Protein AF-A0AAU6E0T7-F1 (afdb_monomer)

Sequence (200 aa):
MTALVAVAIAGPLGYLVALPDSSQVAIADMREAEVKRDVQQIGELTSTARVTAGELNGVLSGLVEVLPQGGTPGARSAEPAEIEGWQRVLRQAVDRHAETPSGTTATNVARAGFRSAVDTMAIAVDAYAAGRKLPEDLRKAFLDLAVRQRSAAVTAWSVAATQLDQINVDAGKGHQHVYLTGAPGEGGMSADTIPEGSHG

Secondary structure (DSSP, 8-state):
-----------TTGGGGSSPPHHHHHHHHHHHHHHHHHHHHHHHHHHHHHHHHHHHHHHHHHHHHHS-TT--TTPPPPPHHHHHHHHHHHHHHHHHHH------HHHHHHHHHHHHHHHHHHHHHHHHHHHTTS-HHHHHHHHHHHHHHHHHHHHHHHHHHHHHHHHHHHTTS--------PPTTSSPPPP-SSPTTTT-

Structure (mmCIF, N/CA/C/O backbone):
data_AF-A0AAU6E0T7-F1
#
_entry.id   AF-A0AAU6E0T7-F1
#
loop_
_atom_site.group_PDB
_atom_site.id
_atom_site.type_symbol
_atom_site.label_atom_id
_atom_site.label_alt_id
_atom_site.label_comp_id
_atom_site.label_asym_id
_atom_site.label_entity_id
_atom_site.l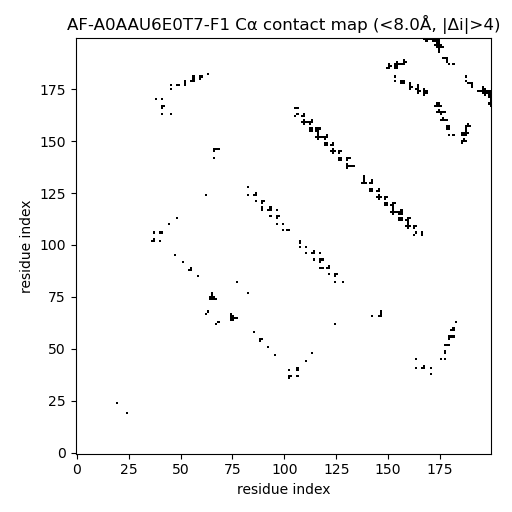abel_seq_id
_atom_site.pdbx_PDB_ins_code
_atom_site.Cartn_x
_atom_site.Cartn_y
_atom_site.Cartn_z
_atom_site.occupancy
_atom_site.B_iso_or_equiv
_atom_site.auth_seq_id
_atom_site.auth_comp_id
_atom_site.auth_asym_id
_atom_site.auth_atom_id
_atom_site.pdbx_PDB_model_num
ATOM 1 N N . MET A 1 1 ? 71.460 -6.066 -45.429 1.00 35.91 1 MET A N 1
ATOM 2 C CA . MET A 1 1 ? 70.889 -7.248 -44.749 1.00 35.91 1 MET A CA 1
ATOM 3 C C . MET A 1 1 ? 69.572 -6.824 -44.113 1.00 35.91 1 MET A C 1
ATOM 5 O O . MET A 1 1 ? 69.607 -6.029 -43.188 1.00 35.91 1 MET A O 1
ATOM 9 N N . THR A 1 2 ? 68.463 -6.974 -44.852 1.00 34.06 2 THR A N 1
ATOM 10 C CA . THR A 1 2 ? 67.389 -7.982 -44.617 1.00 34.06 2 THR A CA 1
ATOM 11 C C . THR A 1 2 ? 66.633 -7.715 -43.305 1.00 34.06 2 THR A C 1
ATOM 13 O O . THR A 1 2 ? 67.153 -8.003 -42.239 1.00 34.06 2 THR A O 1
ATOM 16 N N . ALA A 1 3 ? 65.551 -6.926 -43.314 1.00 40.34 3 ALA A N 1
ATOM 17 C CA . ALA A 1 3 ? 64.166 -7.245 -43.712 1.00 40.34 3 ALA A CA 1
ATOM 18 C C . ALA A 1 3 ? 63.439 -8.171 -42.722 1.00 40.34 3 ALA A C 1
ATOM 20 O O . ALA A 1 3 ? 63.876 -9.297 -42.528 1.00 40.34 3 ALA A O 1
ATOM 21 N N . LEU A 1 4 ? 62.297 -7.709 -42.193 1.00 36.25 4 LEU A N 1
ATOM 22 C CA . LEU A 1 4 ? 61.082 -8.513 -41.999 1.00 36.25 4 LEU A CA 1
ATOM 23 C C . LEU A 1 4 ? 59.888 -7.587 -41.717 1.00 36.25 4 LEU A C 1
ATOM 25 O O . LEU A 1 4 ? 59.634 -7.159 -40.596 1.00 36.25 4 LEU A O 1
ATOM 29 N N . VAL A 1 5 ? 59.171 -7.266 -42.793 1.00 43.56 5 VAL A N 1
ATOM 30 C CA . VAL A 1 5 ? 57.783 -6.802 -42.761 1.00 43.56 5 VAL A CA 1
ATOM 31 C C . VAL A 1 5 ? 56.926 -8.057 -42.616 1.00 43.56 5 VAL A C 1
ATOM 33 O O . VAL A 1 5 ? 56.933 -8.904 -43.506 1.00 43.56 5 VAL A O 1
ATOM 36 N N . ALA A 1 6 ? 56.198 -8.193 -41.509 1.00 41.66 6 ALA A N 1
ATOM 37 C CA . ALA A 1 6 ? 55.178 -9.225 -41.361 1.00 41.66 6 ALA A CA 1
ATOM 38 C C . ALA A 1 6 ? 53.828 -8.651 -41.816 1.00 41.66 6 ALA A C 1
ATOM 40 O O . ALA A 1 6 ? 53.085 -8.067 -41.031 1.00 41.66 6 ALA A O 1
ATOM 41 N N . VAL A 1 7 ? 53.525 -8.792 -43.109 1.00 46.53 7 VAL A N 1
ATOM 42 C CA . VAL A 1 7 ? 52.156 -8.646 -43.619 1.00 46.53 7 VAL A CA 1
ATOM 43 C C . VAL A 1 7 ? 51.390 -9.896 -43.196 1.00 46.53 7 VAL A C 1
ATOM 45 O O . VAL A 1 7 ? 51.628 -10.983 -43.720 1.00 46.53 7 VAL A O 1
ATOM 48 N N . ALA A 1 8 ? 50.480 -9.751 -42.233 1.00 49.81 8 ALA A N 1
ATOM 49 C CA . ALA A 1 8 ? 49.504 -10.785 -41.924 1.00 49.81 8 ALA A CA 1
ATOM 50 C C . ALA A 1 8 ? 48.487 -10.853 -43.073 1.00 49.81 8 ALA A C 1
ATOM 52 O O . ALA A 1 8 ? 47.624 -9.989 -43.222 1.00 49.81 8 ALA A O 1
ATOM 53 N N . ILE A 1 9 ? 48.623 -11.878 -43.914 1.00 48.31 9 ILE A N 1
ATOM 54 C CA . ILE A 1 9 ? 47.669 -12.218 -44.969 1.00 48.31 9 ILE A CA 1
ATOM 55 C C . ILE A 1 9 ? 46.439 -12.834 -44.289 1.00 48.31 9 ILE A C 1
ATOM 57 O O . ILE A 1 9 ? 46.369 -14.043 -44.078 1.00 48.31 9 ILE A O 1
ATOM 61 N N . ALA A 1 10 ? 45.470 -12.001 -43.914 1.00 46.75 10 ALA A N 1
ATOM 62 C CA . ALA A 1 10 ? 44.131 -12.461 -43.568 1.00 46.75 10 ALA A CA 1
ATOM 63 C C . ALA A 1 10 ? 43.324 -12.593 -44.867 1.00 46.75 10 ALA A C 1
ATOM 65 O O . ALA A 1 10 ? 42.839 -11.611 -45.425 1.00 46.75 10 ALA A O 1
ATOM 66 N N . GLY A 1 11 ? 43.242 -13.818 -45.387 1.00 44.03 11 GLY A N 1
ATOM 67 C CA . GLY A 1 11 ? 42.358 -14.145 -46.503 1.00 44.03 11 GLY A CA 1
ATOM 68 C C . GLY A 1 11 ? 40.870 -14.018 -46.127 1.00 44.03 11 GLY A C 1
ATOM 69 O O . GLY A 1 11 ? 40.530 -13.954 -44.942 1.00 44.03 11 GLY A O 1
ATOM 70 N N . PRO A 1 12 ? 39.958 -14.057 -47.117 1.00 48.59 12 PRO A N 1
ATOM 71 C CA . PRO A 1 12 ? 38.517 -13.804 -46.957 1.00 48.59 12 PRO A CA 1
ATOM 72 C C . PRO A 1 12 ? 37.758 -14.796 -46.047 1.00 48.59 12 PRO A C 1
ATOM 74 O O . PRO A 1 12 ? 36.557 -14.654 -45.847 1.00 48.59 12 PRO A O 1
ATOM 77 N N . LEU A 1 13 ? 38.442 -15.776 -45.450 1.00 46.38 13 LEU A N 1
ATOM 78 C CA . LEU A 1 13 ? 37.878 -16.746 -44.505 1.00 46.38 13 LEU A CA 1
ATOM 79 C C . LEU A 1 13 ? 37.772 -16.218 -43.064 1.00 46.38 13 LEU A C 1
ATOM 81 O O . LEU A 1 13 ? 36.970 -16.736 -42.294 1.00 46.38 13 LEU A O 1
ATOM 85 N N . GLY A 1 14 ? 38.521 -15.172 -42.695 1.00 41.12 14 GLY A N 1
ATOM 86 C CA . GLY A 1 14 ? 38.418 -14.560 -41.361 1.00 41.12 14 GLY A CA 1
ATOM 87 C C . GLY A 1 14 ? 37.104 -13.802 -41.126 1.00 41.12 14 GLY A C 1
ATOM 88 O O . GLY A 1 14 ? 36.688 -13.628 -39.986 1.00 41.12 14 GLY A O 1
ATOM 89 N N . TYR A 1 15 ? 36.419 -13.397 -42.201 1.00 44.31 15 TYR A N 1
ATOM 90 C CA . TYR A 1 15 ? 35.158 -12.652 -42.129 1.00 44.31 15 TYR A CA 1
ATOM 91 C C . TYR A 1 15 ? 33.951 -13.548 -41.791 1.00 44.31 15 TYR A C 1
ATOM 93 O O . TYR A 1 15 ? 32.959 -13.074 -41.248 1.00 44.31 15 TYR A O 1
ATOM 101 N N . LEU A 1 16 ? 34.043 -14.859 -42.046 1.00 47.50 16 LEU A N 1
ATOM 102 C CA . LEU A 1 16 ? 32.955 -15.814 -41.790 1.00 47.50 16 LEU A CA 1
ATOM 103 C C . LEU A 1 16 ? 32.853 -16.263 -40.324 1.00 47.50 16 LEU A C 1
ATOM 105 O O . LEU A 1 16 ? 31.854 -16.863 -39.946 1.00 47.50 16 LEU A O 1
ATOM 109 N N . VAL A 1 17 ? 33.850 -15.955 -39.490 1.00 52.50 17 VAL A N 1
ATOM 110 C CA . VAL A 1 17 ? 33.860 -16.293 -38.051 1.00 52.50 17 VAL A CA 1
ATOM 111 C C . VAL A 1 17 ? 33.379 -15.114 -37.186 1.00 52.50 17 VAL A C 1
ATOM 113 O O . VAL A 1 17 ? 33.216 -15.251 -35.979 1.00 52.50 17 VAL A O 1
ATOM 116 N N . ALA A 1 18 ? 33.122 -13.950 -37.794 1.00 56.28 18 ALA A N 1
ATOM 117 C CA . ALA A 1 18 ? 32.775 -12.711 -37.093 1.00 56.28 18 ALA A CA 1
ATOM 118 C C . ALA A 1 18 ? 31.287 -12.316 -37.187 1.00 56.28 18 ALA A C 1
ATOM 120 O O . ALA A 1 18 ? 30.898 -11.299 -36.616 1.00 56.28 18 ALA A O 1
ATOM 121 N N . LEU A 1 19 ? 30.454 -13.081 -37.902 1.00 60.69 19 LEU A N 1
ATOM 122 C CA . LEU A 1 19 ? 29.015 -12.818 -37.974 1.00 60.69 19 LEU A CA 1
ATOM 123 C C . LEU A 1 19 ? 28.312 -13.503 -36.791 1.00 60.69 19 LEU A C 1
ATOM 125 O O . LEU A 1 19 ? 28.539 -14.697 -36.581 1.00 60.69 19 LEU A O 1
ATOM 129 N N . PRO A 1 20 ? 27.479 -12.786 -36.010 1.00 63.97 20 PRO A N 1
ATOM 130 C CA . PRO A 1 20 ? 26.700 -13.412 -34.951 1.00 63.97 20 PRO A CA 1
ATOM 131 C C . PRO A 1 20 ? 25.826 -14.515 -35.555 1.00 63.97 20 PRO A C 1
ATOM 133 O O . PRO A 1 20 ? 25.109 -14.285 -36.530 1.00 63.97 20 PRO A O 1
ATOM 136 N N . ASP A 1 21 ? 25.909 -15.722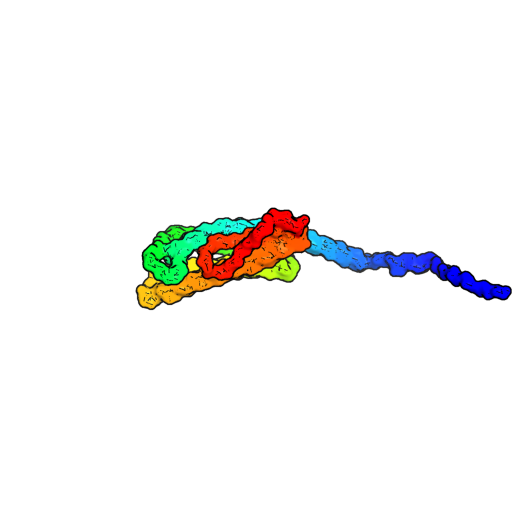 -34.992 1.00 78.38 21 ASP A N 1
ATOM 137 C CA . ASP A 1 21 ? 25.026 -16.821 -35.383 1.00 78.38 21 ASP A CA 1
ATOM 138 C C . ASP A 1 21 ? 23.563 -16.423 -35.112 1.00 78.38 21 ASP A C 1
ATOM 140 O O . ASP A 1 21 ? 23.266 -15.657 -34.194 1.00 78.38 21 ASP A O 1
ATOM 144 N N . SER A 1 22 ? 22.642 -16.958 -35.909 1.00 79.25 22 SER A N 1
ATOM 145 C CA . SER A 1 22 ? 21.186 -16.808 -35.789 1.00 79.25 22 SER A CA 1
ATOM 146 C C . SER A 1 22 ? 20.665 -16.951 -34.350 1.00 79.25 22 SER A C 1
ATOM 148 O O . SER A 1 22 ? 19.746 -16.240 -33.945 1.00 79.25 22 SER A O 1
ATOM 150 N N . SER A 1 23 ? 21.303 -17.813 -33.553 1.00 80.81 23 SER A N 1
ATOM 151 C CA . SER A 1 23 ? 21.040 -17.991 -32.124 1.00 80.81 23 SER A CA 1
ATOM 152 C C . SER A 1 23 ? 21.374 -16.753 -31.278 1.00 80.81 23 SER A C 1
ATOM 154 O O . SER A 1 23 ? 20.607 -16.390 -30.390 1.00 80.81 23 SER A O 1
ATOM 156 N N . GLN A 1 24 ? 22.480 -16.064 -31.563 1.00 83.06 24 GLN A N 1
ATOM 157 C CA . GLN A 1 24 ? 22.901 -14.850 -30.857 1.00 83.06 24 GLN A CA 1
ATOM 158 C C . GLN A 1 24 ? 21.989 -13.667 -31.182 1.00 83.06 24 GLN A C 1
ATOM 160 O O . GLN A 1 24 ? 21.659 -12.896 -30.282 1.00 83.06 24 GLN A O 1
ATOM 165 N N . VAL A 1 25 ? 21.543 -13.558 -32.438 1.00 83.69 25 VAL A N 1
ATOM 166 C CA . VAL A 1 25 ? 20.555 -12.551 -32.858 1.00 83.69 25 VAL A CA 1
ATOM 167 C C . VAL A 1 25 ? 19.225 -12.791 -32.145 1.00 83.69 25 VAL A C 1
ATOM 169 O O . VAL A 1 25 ? 18.711 -11.884 -31.502 1.00 83.69 25 VAL A O 1
ATOM 172 N N . ALA A 1 26 ? 18.730 -14.033 -32.131 1.00 85.19 26 ALA A N 1
ATOM 173 C CA . ALA A 1 26 ? 17.501 -14.373 -31.415 1.00 85.19 26 ALA A CA 1
ATOM 174 C C . ALA A 1 26 ? 17.593 -14.083 -29.904 1.00 85.19 26 ALA A C 1
ATOM 176 O O . ALA A 1 26 ? 16.635 -13.597 -29.307 1.00 85.19 26 ALA A O 1
ATOM 177 N N . ILE A 1 27 ? 18.742 -14.349 -29.268 1.00 88.94 27 ILE A N 1
ATOM 178 C CA . ILE A 1 27 ? 18.969 -14.009 -27.853 1.00 88.94 27 ILE A CA 1
ATOM 179 C C . ILE A 1 27 ? 18.958 -12.493 -27.635 1.00 88.94 27 ILE A C 1
ATOM 181 O O . ILE A 1 27 ? 18.389 -12.031 -26.645 1.00 88.94 27 ILE A O 1
ATOM 185 N N . ALA A 1 28 ? 19.584 -11.723 -28.525 1.00 87.19 28 ALA A N 1
ATOM 186 C CA . ALA A 1 28 ? 19.581 -10.267 -28.443 1.00 87.19 28 ALA A CA 1
ATOM 187 C C . ALA A 1 28 ? 18.155 -9.705 -28.577 1.00 87.19 28 ALA A C 1
ATOM 189 O O . ALA A 1 28 ? 17.740 -8.917 -27.728 1.00 87.19 28 ALA A O 1
ATOM 190 N N . ASP A 1 29 ? 17.386 -10.195 -29.551 1.00 87.69 29 ASP A N 1
ATOM 191 C CA . ASP A 1 29 ? 15.995 -9.789 -29.779 1.00 87.69 29 ASP A CA 1
ATOM 192 C C . ASP A 1 29 ? 15.099 -10.122 -28.575 1.00 87.69 29 ASP A C 1
ATOM 194 O O . ASP A 1 29 ? 14.286 -9.299 -28.146 1.00 87.69 29 ASP A O 1
ATOM 198 N N . MET A 1 30 ? 15.267 -11.312 -27.981 1.00 88.38 30 MET A N 1
ATOM 199 C CA . MET A 1 30 ? 14.535 -11.703 -26.769 1.00 88.38 30 MET A CA 1
ATOM 200 C C . MET A 1 30 ? 14.857 -10.779 -25.594 1.00 88.38 30 MET A C 1
ATOM 202 O O . MET A 1 30 ? 13.939 -10.305 -24.927 1.00 88.38 30 MET A O 1
ATOM 206 N N . ARG A 1 31 ? 16.138 -10.466 -25.368 1.00 87.62 31 ARG A N 1
ATOM 207 C CA . ARG A 1 31 ? 16.554 -9.550 -24.294 1.00 87.62 31 ARG A CA 1
ATOM 208 C C . ARG A 1 31 ? 16.005 -8.145 -24.500 1.00 87.62 31 ARG A C 1
ATOM 210 O O . ARG A 1 31 ? 15.550 -7.521 -23.546 1.00 87.62 31 ARG A O 1
ATOM 217 N N . GLU A 1 32 ? 16.012 -7.646 -25.732 1.00 88.19 32 GLU A N 1
ATOM 218 C CA . GLU A 1 32 ? 15.434 -6.338 -26.040 1.00 88.19 32 GLU A CA 1
ATOM 219 C C . GLU A 1 32 ? 13.920 -6.318 -25.766 1.00 88.19 32 GLU A C 1
ATOM 221 O O . GLU A 1 32 ? 13.400 -5.366 -25.176 1.00 88.19 32 GLU A O 1
ATOM 226 N N . ALA A 1 33 ? 13.207 -7.383 -26.143 1.00 88.12 33 ALA A N 1
ATOM 227 C CA . ALA A 1 33 ? 11.782 -7.523 -25.862 1.00 88.12 33 ALA A CA 1
ATOM 228 C C . ALA A 1 33 ? 11.482 -7.625 -24.354 1.00 88.12 33 ALA A C 1
ATOM 230 O O . ALA A 1 33 ? 10.491 -7.055 -23.889 1.00 88.12 33 ALA A O 1
ATOM 231 N N . GLU A 1 34 ? 12.332 -8.309 -23.584 1.00 87.56 34 GLU A N 1
ATOM 232 C CA . GLU A 1 34 ? 12.235 -8.398 -22.122 1.00 87.56 34 GLU A CA 1
ATOM 233 C C . GLU A 1 34 ? 12.425 -7.033 -21.455 1.00 87.56 34 GLU A C 1
ATOM 235 O O . GLU A 1 34 ? 11.603 -6.649 -20.624 1.00 87.56 34 GLU A O 1
ATOM 240 N N . VAL A 1 35 ? 13.435 -6.260 -21.870 1.00 87.94 35 VAL A N 1
ATOM 241 C CA . VAL A 1 35 ? 13.676 -4.902 -21.350 1.00 87.94 35 VAL A CA 1
ATOM 242 C C . VAL A 1 35 ? 12.481 -3.991 -21.632 1.00 87.94 35 VAL A C 1
ATOM 244 O O . VAL A 1 35 ? 11.991 -3.314 -20.728 1.00 87.94 35 VAL A O 1
ATOM 247 N N . LYS A 1 36 ? 11.951 -4.003 -22.863 1.00 89.94 36 LYS A N 1
ATOM 248 C CA . LYS A 1 36 ? 10.764 -3.203 -23.216 1.00 89.94 36 LYS A CA 1
ATOM 249 C C . LYS A 1 36 ? 9.551 -3.579 -22.366 1.00 89.94 36 LYS A C 1
ATOM 251 O O . LYS A 1 36 ? 8.820 -2.696 -21.917 1.00 89.94 36 LYS A O 1
ATOM 256 N N . ARG A 1 37 ? 9.345 -4.878 -22.129 1.00 91.12 37 ARG A N 1
ATOM 257 C CA . ARG A 1 37 ? 8.256 -5.375 -21.282 1.00 91.12 37 ARG A CA 1
ATOM 258 C C . ARG A 1 37 ? 8.425 -4.938 -19.829 1.00 91.12 37 ARG A C 1
ATOM 260 O O . ARG A 1 37 ? 7.440 -4.527 -19.228 1.00 91.12 37 ARG A O 1
ATOM 267 N N . ASP A 1 38 ? 9.631 -5.002 -19.275 1.00 91.44 38 ASP A N 1
ATOM 268 C CA . ASP A 1 38 ? 9.876 -4.599 -17.885 1.00 91.44 38 ASP A CA 1
ATOM 269 C C . ASP A 1 38 ? 9.612 -3.098 -17.690 1.00 91.44 38 ASP A C 1
ATOM 271 O O . ASP A 1 38 ? 8.869 -2.719 -16.788 1.00 91.44 38 ASP A O 1
ATOM 275 N N . VAL A 1 39 ? 10.070 -2.241 -18.612 1.00 94.38 39 VAL A N 1
ATOM 276 C CA . VAL A 1 39 ? 9.776 -0.792 -18.589 1.00 94.38 39 VAL A CA 1
ATOM 277 C C . VAL A 1 39 ? 8.268 -0.513 -18.626 1.00 94.38 39 VAL A C 1
ATOM 279 O O . VAL A 1 39 ? 7.783 0.399 -17.944 1.00 94.38 39 VAL A O 1
ATOM 282 N N . GLN A 1 40 ? 7.509 -1.282 -19.414 1.00 94.50 40 GLN A N 1
ATOM 283 C CA . GLN A 1 40 ? 6.049 -1.189 -19.435 1.00 94.50 40 GLN A CA 1
ATOM 284 C C . GLN A 1 40 ? 5.448 -1.611 -18.087 1.00 94.50 40 GLN A C 1
ATOM 286 O O . GLN A 1 40 ? 4.659 -0.861 -17.511 1.00 94.50 40 GLN A O 1
ATOM 291 N N . GLN A 1 41 ? 5.854 -2.768 -17.561 1.00 94.88 41 GLN A N 1
ATOM 292 C CA . GLN A 1 41 ? 5.356 -3.300 -16.291 1.00 94.88 41 GLN A CA 1
ATOM 293 C C . GLN A 1 41 ? 5.663 -2.380 -15.106 1.00 94.88 41 GLN A C 1
ATOM 295 O O . GLN A 1 41 ? 4.818 -2.223 -14.228 1.00 94.88 41 GLN A O 1
ATOM 300 N N . ILE A 1 42 ? 6.831 -1.733 -15.092 1.00 96.38 42 ILE A N 1
ATOM 301 C CA . ILE A 1 42 ? 7.186 -0.720 -14.092 1.00 96.38 42 ILE A CA 1
ATOM 302 C C . ILE A 1 42 ? 6.199 0.450 -14.161 1.00 96.38 42 ILE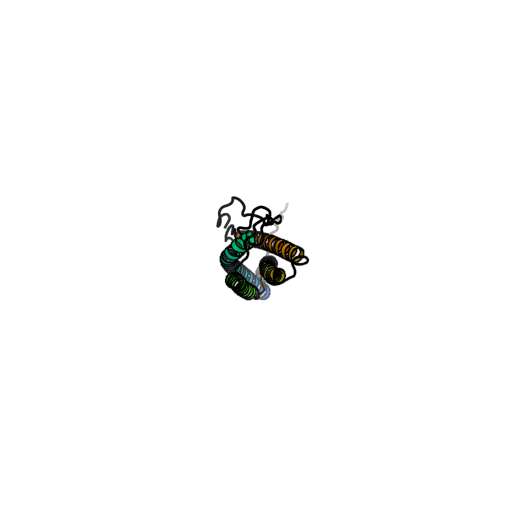 A C 1
ATOM 304 O O . ILE A 1 42 ? 5.677 0.872 -13.135 1.00 96.38 42 ILE A O 1
ATOM 308 N N . GLY A 1 43 ? 5.873 0.937 -15.364 1.00 96.38 43 GLY A N 1
ATOM 309 C CA . GLY A 1 43 ? 4.882 2.005 -15.540 1.00 96.38 43 GLY A CA 1
ATOM 310 C C . GLY A 1 43 ? 3.479 1.619 -15.053 1.00 96.38 43 GLY A C 1
ATOM 311 O O . GLY A 1 43 ? 2.823 2.405 -14.365 1.00 96.38 43 GLY A O 1
ATOM 312 N N . GLU A 1 44 ? 3.033 0.403 -15.368 1.00 95.69 44 GLU A N 1
ATOM 313 C CA . GLU A 1 44 ? 1.747 -0.141 -14.909 1.00 95.69 44 GLU A CA 1
ATOM 314 C C . GLU A 1 44 ? 1.707 -0.294 -13.382 1.00 95.69 44 GLU A C 1
ATOM 316 O O . GLU A 1 44 ? 0.717 0.083 -12.742 1.00 95.69 44 GLU A O 1
ATOM 321 N N . LEU A 1 45 ? 2.800 -0.781 -12.783 1.00 96.62 45 LEU A N 1
ATOM 322 C CA . LEU A 1 45 ? 2.939 -0.903 -11.335 1.00 96.62 45 LEU A CA 1
ATOM 323 C C . LEU A 1 45 ? 2.920 0.471 -10.657 1.00 96.62 45 LEU A C 1
ATOM 325 O O . LEU A 1 45 ? 2.202 0.643 -9.674 1.00 96.62 45 LEU A O 1
ATOM 329 N N . THR A 1 46 ? 3.627 1.465 -11.205 1.00 97.50 46 THR A N 1
ATOM 330 C CA . THR A 1 46 ? 3.617 2.847 -10.700 1.00 97.50 46 THR A CA 1
ATOM 331 C C . THR A 1 46 ? 2.215 3.445 -10.714 1.00 97.50 46 THR A C 1
ATOM 333 O O . THR A 1 46 ? 1.771 4.016 -9.715 1.00 97.50 46 THR A O 1
ATOM 336 N N . SER A 1 47 ? 1.488 3.293 -11.823 1.00 97.19 47 SER A N 1
ATOM 337 C CA . SER A 1 47 ? 0.111 3.784 -11.936 1.00 97.19 47 SER A CA 1
ATOM 338 C C . SER A 1 47 ? -0.811 3.110 -10.916 1.00 97.19 47 SER A C 1
ATOM 340 O O . SER A 1 47 ? -1.527 3.790 -10.175 1.00 97.19 47 SER A O 1
ATOM 342 N N . THR A 1 48 ? -0.724 1.783 -10.812 1.00 97.19 48 THR A N 1
ATOM 343 C CA . THR A 1 48 ? -1.502 0.977 -9.863 1.00 97.19 48 THR A CA 1
ATOM 344 C C . THR A 1 48 ? -1.223 1.385 -8.418 1.00 97.19 48 THR A C 1
ATOM 346 O O . THR A 1 48 ? -2.156 1.623 -7.648 1.00 97.19 48 THR A O 1
ATOM 349 N N . ALA A 1 49 ? 0.053 1.522 -8.053 1.00 97.50 49 ALA A N 1
ATOM 350 C CA . ALA A 1 49 ? 0.464 1.928 -6.718 1.00 97.50 49 ALA A CA 1
ATOM 351 C C . ALA A 1 49 ? -0.055 3.332 -6.375 1.00 97.5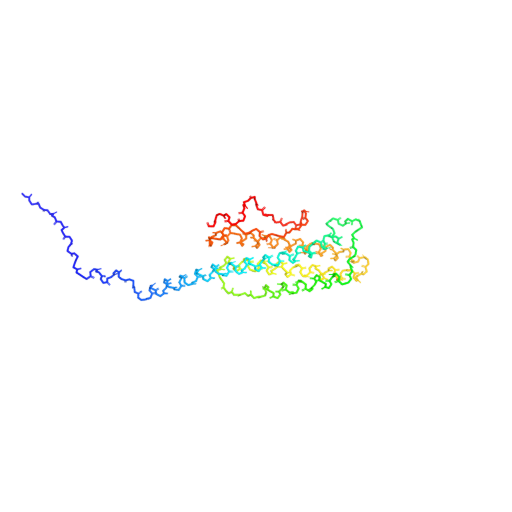0 49 ALA A C 1
ATOM 353 O O . ALA A 1 49 ? -0.534 3.539 -5.263 1.00 97.50 49 ALA A O 1
ATOM 354 N N . ARG A 1 50 ? -0.034 4.282 -7.321 1.00 97.19 50 ARG A N 1
ATOM 355 C CA . ARG A 1 50 ? -0.514 5.657 -7.097 1.00 97.19 50 ARG A CA 1
ATOM 356 C C . ARG A 1 50 ? -2.018 5.716 -6.842 1.00 97.19 50 ARG A C 1
ATOM 358 O O . ARG A 1 50 ? -2.449 6.405 -5.918 1.00 97.19 50 ARG A O 1
ATOM 365 N N . VAL A 1 51 ? -2.805 4.971 -7.620 1.00 97.12 51 VAL A N 1
ATOM 366 C CA . VAL A 1 51 ? -4.257 4.848 -7.400 1.00 97.12 51 VAL A CA 1
ATOM 367 C C . VAL A 1 51 ? -4.530 4.247 -6.024 1.00 97.12 51 VAL A C 1
ATOM 369 O O . VAL A 1 51 ? -5.267 4.835 -5.232 1.00 97.12 51 VAL A O 1
ATOM 372 N N . THR A 1 52 ? -3.881 3.126 -5.703 1.00 97.94 52 THR A N 1
ATOM 373 C CA . THR A 1 52 ? -4.055 2.472 -4.404 1.00 97.94 52 THR A CA 1
ATOM 374 C C . THR A 1 52 ? -3.606 3.373 -3.247 1.00 97.94 52 THR A C 1
ATOM 376 O O . THR A 1 52 ? -4.318 3.446 -2.253 1.00 97.94 52 THR A O 1
ATOM 379 N N . ALA A 1 53 ? -2.498 4.112 -3.356 1.00 96.81 53 ALA A N 1
ATOM 380 C CA . ALA A 1 53 ? -2.061 5.041 -2.310 1.00 96.81 53 ALA A CA 1
ATOM 381 C C . ALA A 1 53 ? -3.119 6.114 -2.011 1.00 96.81 53 ALA A C 1
ATOM 383 O O . ALA A 1 53 ? -3.411 6.384 -0.847 1.00 96.81 53 ALA A O 1
ATOM 384 N N . GLY A 1 54 ? -3.730 6.692 -3.052 1.00 95.19 54 GLY A N 1
ATOM 385 C CA . GLY A 1 54 ? -4.808 7.671 -2.894 1.00 95.19 54 GLY A CA 1
ATOM 386 C C . GLY A 1 54 ? -6.012 7.106 -2.135 1.00 95.19 54 GLY A C 1
ATOM 387 O O . GLY A 1 54 ? -6.521 7.746 -1.216 1.00 95.19 54 GLY A O 1
ATOM 388 N N . GLU A 1 55 ? -6.427 5.884 -2.471 1.00 96.75 55 GLU A N 1
ATOM 389 C CA . GLU A 1 55 ? -7.516 5.173 -1.789 1.00 96.75 55 GLU A CA 1
ATOM 390 C C . GLU A 1 55 ? -7.158 4.833 -0.328 1.00 96.75 55 GLU A C 1
ATOM 392 O O . GLU A 1 55 ? -7.945 5.083 0.592 1.00 96.75 55 GLU A O 1
ATOM 397 N N . LEU A 1 56 ? -5.954 4.299 -0.095 1.00 96.44 56 LEU A N 1
ATOM 398 C CA . LEU A 1 56 ? -5.490 3.882 1.229 1.00 96.44 56 LEU A CA 1
ATOM 399 C C . LEU A 1 56 ? -5.268 5.056 2.181 1.00 96.44 56 LEU A C 1
ATOM 401 O O . LEU A 1 56 ? -5.525 4.904 3.372 1.00 96.44 56 LEU A O 1
ATOM 405 N N . ASN A 1 57 ? -4.849 6.225 1.692 1.00 94.50 57 ASN A N 1
ATOM 406 C CA . ASN A 1 57 ? -4.706 7.417 2.531 1.00 94.50 57 ASN A CA 1
ATOM 407 C C . ASN A 1 57 ? -6.046 7.833 3.165 1.00 94.50 57 ASN A C 1
ATOM 409 O O . ASN A 1 57 ? -6.077 8.233 4.329 1.00 94.50 57 ASN A O 1
ATOM 413 N N . GLY A 1 58 ? -7.165 7.661 2.450 1.00 93.19 58 GLY A N 1
ATOM 414 C CA . GLY A 1 58 ? -8.500 7.891 3.009 1.00 93.19 58 GLY A CA 1
ATOM 415 C C . GLY A 1 58 ? -8.848 6.910 4.135 1.00 93.19 58 GLY A C 1
ATOM 416 O O . GLY A 1 58 ? -9.358 7.313 5.182 1.00 93.19 58 GLY A O 1
ATOM 417 N N . VAL A 1 59 ? -8.519 5.628 3.953 1.00 95.44 59 VAL A N 1
ATOM 418 C CA . VAL A 1 59 ? -8.701 4.595 4.988 1.00 95.44 59 VAL A CA 1
ATOM 419 C C . VAL A 1 59 ? -7.814 4.873 6.203 1.00 95.44 59 VAL A C 1
ATOM 421 O O . VAL A 1 59 ? -8.287 4.821 7.337 1.00 95.44 59 VAL A O 1
ATOM 424 N N . LEU A 1 60 ? -6.541 5.200 5.975 1.00 92.75 60 LEU A N 1
ATOM 425 C CA . LEU A 1 60 ? -5.571 5.513 7.021 1.00 92.75 60 LEU A CA 1
ATOM 426 C C . LEU A 1 60 ? -6.005 6.706 7.863 1.00 92.75 60 LEU A C 1
ATOM 428 O O . LEU A 1 60 ? -5.974 6.613 9.087 1.00 92.75 60 LEU A O 1
ATOM 432 N N . SER A 1 61 ? -6.465 7.786 7.225 1.00 90.31 61 SER A N 1
ATOM 433 C CA . SER A 1 61 ? -6.990 8.954 7.934 1.00 90.31 61 SER A CA 1
ATOM 434 C C . SER A 1 61 ? -8.114 8.557 8.894 1.00 90.31 61 SER A C 1
ATOM 436 O O . SER A 1 61 ? -8.076 8.915 10.069 1.00 90.31 61 SER A O 1
ATOM 438 N N . GLY A 1 62 ? -9.074 7.750 8.429 1.00 91.94 62 GLY A N 1
ATOM 439 C CA . GLY A 1 62 ? -10.157 7.245 9.274 1.00 91.94 62 GLY A CA 1
ATOM 440 C C . GLY A 1 62 ? -9.662 6.339 10.406 1.00 91.94 62 GLY A C 1
ATOM 441 O O . GLY A 1 62 ? -10.104 6.469 11.547 1.00 91.94 62 GLY A O 1
ATOM 442 N N . LEU A 1 63 ? -8.703 5.453 10.122 1.00 90.44 63 LEU A N 1
ATOM 443 C CA . LEU A 1 63 ? -8.116 4.565 11.126 1.00 90.44 63 LEU A CA 1
ATOM 444 C C . LEU A 1 63 ? -7.341 5.316 12.209 1.00 90.44 63 LEU A C 1
ATOM 446 O O . LEU A 1 63 ? -7.375 4.897 13.362 1.00 90.44 63 LEU A O 1
ATOM 450 N N . VAL A 1 64 ? -6.638 6.396 11.877 1.00 88.81 64 VAL A N 1
ATOM 451 C CA . VAL A 1 64 ? -5.887 7.194 12.858 1.00 88.81 64 VAL A CA 1
ATOM 452 C C . VAL A 1 64 ? -6.825 7.848 13.878 1.00 88.81 64 VAL A C 1
ATOM 454 O O . VAL A 1 64 ? -6.488 7.896 15.059 1.00 88.81 64 VAL A O 1
ATOM 457 N N . GLU A 1 65 ? -8.020 8.274 13.464 1.00 88.69 65 GLU A N 1
ATOM 458 C CA . GLU A 1 65 ? -9.023 8.864 14.365 1.00 88.69 65 GLU A CA 1
ATOM 459 C C . GLU A 1 65 ? -9.616 7.856 15.359 1.00 88.69 65 GLU A C 1
ATOM 461 O O . GLU A 1 65 ? -9.922 8.200 16.505 1.00 88.69 65 GLU A O 1
ATOM 466 N N . VAL A 1 66 ? -9.813 6.613 14.913 1.00 89.81 66 VAL A N 1
ATOM 467 C CA . VAL A 1 66 ? -10.497 5.575 15.704 1.00 89.81 66 VAL A CA 1
ATOM 468 C C . VAL A 1 66 ? -9.539 4.638 16.438 1.00 89.81 66 VAL A C 1
ATOM 470 O O . VAL A 1 66 ? -9.935 3.944 17.374 1.00 89.81 66 VAL A O 1
ATOM 473 N N . LEU A 1 67 ? -8.275 4.624 16.018 1.00 86.44 67 LEU A N 1
ATOM 474 C CA . LEU A 1 67 ? -7.165 3.879 16.605 1.00 86.44 67 LEU A CA 1
ATOM 475 C C . LEU A 1 67 ? -5.938 4.801 16.746 1.00 86.44 67 LEU A C 1
ATOM 477 O O . LEU A 1 67 ? -4.920 4.589 16.073 1.00 86.44 67 LEU A O 1
ATOM 481 N N . PRO A 1 68 ? -5.994 5.844 17.591 1.00 81.62 68 PRO A N 1
ATOM 482 C CA . PRO A 1 68 ? -4.844 6.708 17.796 1.00 81.62 68 PRO A CA 1
ATOM 483 C C . PRO A 1 68 ? -3.687 5.916 18.414 1.00 81.62 68 PRO A C 1
ATOM 485 O O . PRO A 1 68 ? -3.879 5.045 19.272 1.00 81.62 68 PRO A O 1
ATOM 488 N N . GLN A 1 69 ? -2.461 6.222 17.987 1.00 73.44 69 GLN A N 1
ATOM 489 C CA . GLN A 1 69 ? -1.281 5.629 18.609 1.00 73.44 69 GLN A CA 1
ATOM 490 C C . GLN A 1 69 ? -1.193 6.032 20.088 1.00 73.44 69 GLN A C 1
ATOM 492 O O . GLN A 1 69 ? -1.517 7.156 20.466 1.00 73.44 69 GLN A O 1
ATOM 497 N N . GLY A 1 70 ? -0.756 5.104 20.941 1.00 67.44 70 GLY A N 1
ATOM 498 C CA . GLY A 1 70 ? -0.613 5.356 22.379 1.00 67.44 70 GLY A CA 1
ATOM 499 C C . GLY A 1 70 ? -1.923 5.321 23.175 1.00 67.44 70 GLY A C 1
ATOM 500 O O . GLY A 1 70 ? -1.903 5.620 24.366 1.00 67.44 70 GLY A O 1
ATOM 501 N N . GLY A 1 71 ? -3.046 4.925 22.560 1.00 59.72 71 GLY A N 1
ATOM 502 C CA . GLY A 1 71 ? -4.306 4.690 23.271 1.00 59.72 71 GLY A CA 1
ATOM 503 C C . GLY A 1 71 ? -4.917 5.959 23.863 1.00 59.72 71 GLY A C 1
ATOM 504 O O . GLY A 1 71 ? -5.442 5.925 24.976 1.00 59.72 71 GLY A O 1
ATOM 505 N N . THR A 1 72 ? -4.811 7.077 23.142 1.00 58.69 72 THR A N 1
ATOM 506 C CA . THR A 1 72 ? -5.288 8.387 23.591 1.00 58.69 72 THR A CA 1
ATOM 507 C C . THR A 1 72 ? -6.761 8.312 24.026 1.00 58.69 72 THR A C 1
ATOM 509 O O . THR A 1 72 ? -7.594 7.805 23.266 1.00 58.69 72 THR A O 1
ATOM 512 N N . PRO A 1 73 ? -7.115 8.799 25.231 1.00 53.06 73 PRO A N 1
ATOM 513 C CA . PRO A 1 73 ? -8.506 8.864 25.666 1.00 53.06 73 PRO A CA 1
ATOM 514 C C . PRO A 1 73 ? -9.346 9.678 24.674 1.00 53.06 73 PRO A C 1
ATOM 516 O O . PRO A 1 73 ? -8.933 10.760 24.266 1.00 53.06 73 PRO A O 1
ATOM 519 N N . GLY A 1 74 ? -10.526 9.171 24.303 1.00 60.88 74 GLY A N 1
ATOM 520 C CA . GLY A 1 74 ? -11.443 9.865 23.389 1.00 60.88 74 GLY A CA 1
ATOM 521 C C . GLY A 1 74 ? -11.330 9.476 21.912 1.00 60.88 74 GLY A C 1
ATOM 522 O O . GLY A 1 74 ? -11.824 10.219 21.068 1.00 60.88 74 GLY A O 1
ATOM 523 N N . ALA A 1 75 ? -10.720 8.328 21.590 1.00 76.62 75 ALA A N 1
ATOM 524 C CA . ALA A 1 75 ? -10.770 7.764 20.240 1.00 76.62 75 ALA A CA 1
ATOM 525 C C . ALA A 1 75 ? -12.216 7.710 19.718 1.00 76.62 75 ALA A C 1
ATOM 527 O O . ALA A 1 75 ? -13.132 7.262 20.421 1.00 76.62 75 ALA A O 1
ATOM 528 N N . ARG A 1 76 ? -12.417 8.159 18.477 1.00 85.81 76 ARG A N 1
ATOM 529 C CA . ARG A 1 76 ? -13.730 8.118 17.834 1.00 85.81 76 ARG A CA 1
ATOM 530 C C . ARG A 1 76 ? -14.150 6.660 17.643 1.00 85.81 76 ARG A C 1
ATOM 532 O O . ARG A 1 76 ? -13.339 5.796 17.318 1.00 85.81 76 ARG A O 1
ATOM 539 N N . SER A 1 77 ? -15.437 6.370 17.795 1.00 85.62 77 SER A N 1
ATOM 540 C CA . SER A 1 77 ? -15.984 5.103 17.310 1.00 85.62 77 SER A CA 1
ATOM 541 C C . SER A 1 77 ? -16.394 5.273 15.850 1.00 85.62 77 SER A C 1
ATOM 543 O O . SER A 1 77 ? -17.172 6.174 15.551 1.00 85.62 77 SER A O 1
ATOM 545 N N . ALA A 1 78 ? -15.909 4.413 14.950 1.00 92.00 78 ALA A N 1
ATOM 546 C CA . ALA A 1 78 ? -16.413 4.393 13.579 1.00 92.00 78 ALA A CA 1
ATOM 547 C C . ALA A 1 78 ? -17.893 3.983 13.554 1.00 92.00 78 ALA A C 1
ATOM 549 O O . ALA A 1 78 ? -18.335 3.135 14.338 1.00 92.00 78 ALA A O 1
ATOM 550 N N . GLU A 1 79 ? -18.657 4.494 12.610 1.00 94.06 79 GLU A N 1
ATOM 551 C CA . GLU A 1 79 ? -19.965 3.947 12.279 1.00 94.06 79 GLU A CA 1
ATOM 552 C C . GLU A 1 79 ? -19.810 2.647 11.468 1.00 94.06 79 GLU A C 1
ATOM 554 O O . GLU A 1 79 ? -18.811 2.468 10.759 1.00 94.06 79 GLU A O 1
ATOM 559 N N . PRO A 1 80 ? -20.777 1.711 11.527 1.00 95.31 80 PRO A N 1
ATOM 560 C CA . PRO A 1 80 ? -20.721 0.479 10.736 1.00 95.31 80 PRO A CA 1
ATOM 561 C C . PRO A 1 80 ? -20.526 0.729 9.232 1.00 95.31 80 PRO A C 1
ATOM 563 O O . PRO A 1 80 ? -19.721 0.055 8.595 1.00 95.31 80 PRO A O 1
ATOM 566 N N . ALA A 1 81 ? -21.192 1.751 8.684 1.00 96.56 81 ALA A N 1
ATOM 567 C CA . ALA A 1 81 ? -21.088 2.114 7.271 1.00 96.56 81 ALA A CA 1
ATOM 568 C C . ALA A 1 81 ? -19.681 2.597 6.866 1.00 96.56 81 ALA A C 1
ATOM 570 O O . ALA A 1 81 ? -19.260 2.370 5.730 1.00 96.56 81 ALA A O 1
ATOM 571 N N . GLU A 1 82 ? -18.943 3.233 7.784 1.00 96.69 82 GLU A N 1
ATOM 572 C CA . GLU A 1 82 ? -17.559 3.658 7.543 1.00 96.69 82 GLU A CA 1
ATOM 573 C C . GLU A 1 82 ? -16.628 2.447 7.452 1.00 96.69 82 GLU A C 1
ATOM 575 O O . GLU A 1 82 ? -15.854 2.342 6.501 1.00 96.69 82 GLU A O 1
ATOM 580 N N . ILE A 1 83 ? -16.767 1.491 8.381 1.00 97.62 83 ILE A N 1
ATOM 581 C CA . ILE A 1 83 ? -15.992 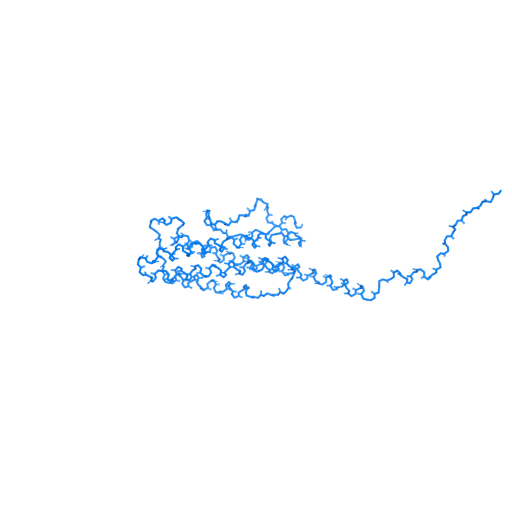0.241 8.365 1.00 97.62 83 ILE A CA 1
ATOM 582 C C . ILE A 1 83 ? -16.246 -0.526 7.068 1.00 97.62 83 ILE A C 1
ATOM 584 O O . ILE A 1 83 ? -15.300 -0.936 6.399 1.00 97.62 83 ILE A O 1
ATOM 588 N N . GLU A 1 84 ? -17.513 -0.699 6.687 1.00 98.06 84 GLU A N 1
ATOM 589 C CA . GLU A 1 84 ? -17.860 -1.382 5.440 1.00 98.06 84 GLU A CA 1
ATOM 590 C C . GLU A 1 84 ? -17.288 -0.659 4.213 1.00 98.06 84 GLU A C 1
ATOM 592 O O . GLU A 1 84 ? -16.892 -1.303 3.239 1.00 98.06 84 GLU A O 1
ATOM 597 N N . GLY A 1 85 ? -17.225 0.676 4.254 1.00 98.38 85 GLY A N 1
ATOM 598 C CA . GLY A 1 85 ? -16.552 1.496 3.250 1.00 98.38 85 GLY A CA 1
ATOM 599 C C . GLY A 1 85 ? -15.069 1.157 3.131 1.00 98.38 85 GLY A C 1
ATOM 600 O O . GLY A 1 85 ? -14.607 0.832 2.036 1.00 98.38 85 GLY A O 1
ATOM 601 N N . TRP A 1 86 ? -14.345 1.150 4.251 1.00 98.50 86 TRP A N 1
ATOM 602 C CA . TRP A 1 86 ? -12.926 0.788 4.288 1.00 98.50 86 TRP A CA 1
ATOM 603 C C . TRP A 1 86 ? -12.684 -0.647 3.810 1.00 98.50 86 TRP A C 1
ATOM 605 O O . TRP A 1 86 ? -11.808 -0.881 2.980 1.00 98.50 86 TRP A O 1
ATOM 615 N N . GLN A 1 87 ? -13.508 -1.603 4.247 1.00 98.62 87 GLN A N 1
ATOM 616 C CA . GLN A 1 87 ? -13.423 -3.001 3.813 1.00 98.62 87 GLN A CA 1
ATOM 617 C C . GLN A 1 87 ? -13.708 -3.175 2.316 1.00 98.62 87 GLN A C 1
ATOM 619 O O . GLN A 1 87 ? -13.142 -4.061 1.677 1.00 98.62 87 GLN A O 1
ATOM 624 N N . ARG A 1 88 ? -14.604 -2.374 1.722 1.00 98.69 88 ARG A N 1
ATOM 625 C CA . ARG A 1 88 ? -14.823 -2.386 0.264 1.00 98.69 88 ARG A CA 1
ATOM 626 C C . ARG A 1 88 ? -13.600 -1.871 -0.487 1.00 98.69 88 ARG A C 1
ATOM 628 O O . ARG A 1 88 ? -13.168 -2.540 -1.419 1.00 98.69 88 ARG A O 1
ATOM 635 N N . VAL A 1 89 ? -13.040 -0.738 -0.060 1.00 98.56 89 VAL A N 1
ATOM 636 C CA . VAL A 1 89 ? -11.825 -0.163 -0.660 1.00 98.56 89 VAL A CA 1
ATOM 637 C C . VAL A 1 89 ? -10.666 -1.158 -0.591 1.00 98.56 89 VAL A C 1
ATOM 639 O O . VAL A 1 89 ? -10.021 -1.428 -1.599 1.00 98.56 89 VAL A O 1
ATOM 642 N N . LEU A 1 90 ? -10.443 -1.768 0.575 1.00 98.50 90 LEU A N 1
ATOM 643 C CA . LEU A 1 90 ? -9.349 -2.720 0.761 1.00 98.50 90 LEU A CA 1
ATOM 644 C C . LEU A 1 90 ? -9.539 -3.992 -0.054 1.00 98.50 90 LEU A C 1
ATOM 646 O O . LEU A 1 90 ? -8.577 -4.438 -0.660 1.00 98.50 90 LEU A O 1
ATOM 650 N N . ARG A 1 91 ? -10.755 -4.542 -0.154 1.00 98.44 91 ARG A N 1
ATOM 651 C CA . ARG A 1 91 ? -11.008 -5.694 -1.036 1.00 98.44 91 ARG A CA 1
ATOM 652 C C . ARG A 1 91 ? -10.700 -5.381 -2.497 1.00 98.44 91 ARG A C 1
ATOM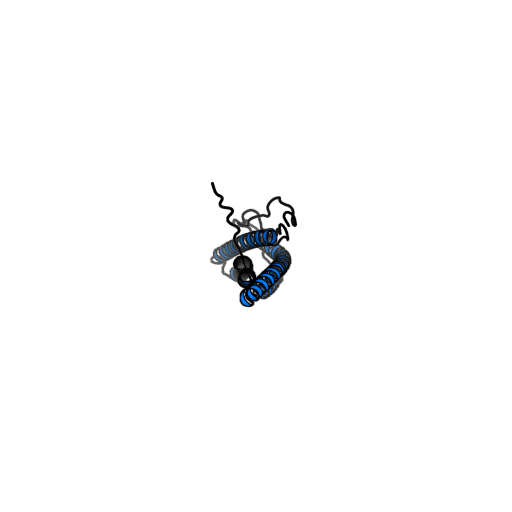 654 O O . ARG A 1 91 ? -10.022 -6.164 -3.145 1.00 98.44 91 ARG A O 1
ATOM 661 N N . GLN A 1 92 ? -11.118 -4.214 -2.988 1.00 98.00 92 GLN A N 1
ATOM 662 C CA . GLN A 1 92 ? -10.789 -3.782 -4.351 1.00 98.00 92 GLN A CA 1
ATOM 663 C C . GLN A 1 92 ? -9.278 -3.620 -4.552 1.00 98.00 92 GLN A C 1
ATOM 665 O O . GLN A 1 92 ? -8.753 -3.999 -5.597 1.00 98.00 92 GLN A O 1
ATOM 670 N N . ALA A 1 93 ? -8.568 -3.086 -3.555 1.00 98.00 93 ALA A N 1
ATOM 671 C CA . ALA A 1 93 ? -7.116 -2.990 -3.598 1.00 98.00 93 ALA A CA 1
ATOM 672 C C . ALA A 1 93 ? -6.451 -4.380 -3.573 1.00 98.00 93 ALA A C 1
ATOM 674 O O . ALA A 1 93 ? -5.542 -4.614 -4.364 1.00 98.00 93 ALA A O 1
ATOM 675 N N . VAL A 1 94 ? -6.910 -5.308 -2.726 1.00 98.25 94 VAL A N 1
ATOM 676 C CA . VAL A 1 94 ? -6.420 -6.698 -2.684 1.00 98.25 94 VAL A CA 1
ATOM 677 C C . VAL A 1 94 ? -6.584 -7.354 -4.052 1.00 98.25 94 VAL A C 1
ATOM 679 O O . VAL A 1 94 ? -5.612 -7.874 -4.594 1.00 98.25 94 VAL A O 1
ATOM 682 N N . ASP A 1 95 ? -7.774 -7.259 -4.651 1.00 97.00 95 ASP A N 1
ATOM 683 C CA . ASP A 1 95 ? -8.056 -7.828 -5.972 1.00 97.00 95 ASP A CA 1
ATOM 684 C C . ASP A 1 95 ? -7.135 -7.229 -7.047 1.00 97.00 95 ASP A C 1
ATOM 686 O O . ASP A 1 95 ? -6.571 -7.953 -7.867 1.00 97.00 95 ASP A O 1
ATOM 690 N N . ARG A 1 96 ? -6.903 -5.910 -7.002 1.00 95.50 96 ARG A N 1
ATOM 691 C CA . ARG A 1 96 ? -6.009 -5.206 -7.935 1.00 95.50 96 ARG A CA 1
ATOM 692 C C . ARG A 1 96 ? -4.548 -5.656 -7.822 1.00 95.50 96 ARG A C 1
ATOM 694 O O . ARG A 1 96 ? -3.845 -5.689 -8.827 1.00 95.50 96 ARG A O 1
ATOM 701 N N . HIS A 1 97 ? -4.089 -5.997 -6.617 1.00 95.38 97 HIS A N 1
ATOM 702 C CA . HIS A 1 97 ? -2.715 -6.453 -6.352 1.00 95.38 97 HIS A CA 1
ATOM 703 C C . HIS A 1 97 ? -2.562 -7.985 -6.378 1.00 95.38 97 HIS A C 1
ATOM 705 O O . HIS A 1 97 ? -1.453 -8.498 -6.198 1.00 95.38 97 HIS A O 1
ATOM 711 N N . ALA A 1 98 ? -3.643 -8.734 -6.621 1.00 91.56 98 ALA A N 1
ATOM 712 C CA . ALA A 1 98 ? -3.612 -10.193 -6.698 1.00 91.56 98 ALA A CA 1
ATOM 713 C C . ALA A 1 98 ? -2.909 -10.703 -7.966 1.00 91.56 98 ALA A C 1
ATOM 715 O O . ALA A 1 98 ? -2.300 -11.777 -7.945 1.00 91.56 98 ALA A O 1
ATOM 716 N N . GLU A 1 99 ? -2.965 -9.936 -9.059 1.00 80.25 99 GLU A N 1
ATOM 717 C CA . GLU A 1 99 ? -2.331 -10.298 -10.323 1.00 80.25 99 GLU A CA 1
ATOM 718 C C . GLU A 1 99 ? -0.809 -10.106 -10.285 1.00 80.25 99 GLU A C 1
ATOM 720 O O . GLU A 1 99 ? -0.273 -9.017 -10.050 1.00 80.25 99 GLU A O 1
ATOM 725 N N . THR A 1 100 ? -0.085 -11.180 -10.604 1.00 75.56 100 THR A N 1
ATOM 726 C CA . THR A 1 100 ? 1.380 -11.180 -10.662 1.00 75.56 100 THR A CA 1
ATOM 727 C C . THR A 1 100 ? 1.909 -11.603 -12.034 1.00 75.56 100 THR A C 1
ATOM 729 O O . THR A 1 100 ? 2.496 -12.683 -12.153 1.00 75.56 100 THR A O 1
ATOM 732 N N . PRO A 1 101 ? 1.737 -10.776 -13.087 1.00 80.81 101 PRO A N 1
ATOM 733 C CA . PRO A 1 101 ? 2.577 -10.848 -14.270 1.00 80.81 101 PRO A CA 1
ATOM 734 C C . PRO A 1 101 ? 4.044 -11.010 -13.880 1.00 80.81 101 PRO A C 1
ATOM 736 O O . PRO A 1 101 ? 4.556 -10.259 -13.048 1.00 80.81 101 PRO A O 1
ATOM 739 N N . SER A 1 102 ? 4.716 -11.991 -14.477 1.00 78.31 102 SER A N 1
ATOM 740 C CA . SER A 1 102 ? 6.151 -12.165 -14.282 1.00 78.31 102 SER A CA 1
ATOM 741 C C . SER A 1 102 ? 6.895 -10.954 -14.848 1.00 78.31 102 SER A C 1
ATOM 743 O O . SER A 1 102 ? 6.715 -10.617 -16.022 1.00 78.31 102 SER A O 1
ATOM 745 N N . GLY A 1 103 ? 7.713 -10.321 -14.009 1.00 85.88 103 GLY A N 1
ATOM 746 C CA . GLY A 1 103 ? 8.693 -9.304 -14.392 1.00 85.88 103 GLY A CA 1
ATOM 747 C C . GLY A 1 103 ? 10.085 -9.647 -13.871 1.00 85.88 103 GLY A C 1
ATOM 748 O O . GLY A 1 103 ? 10.333 -10.779 -13.434 1.00 85.88 103 GLY A O 1
ATOM 749 N N . THR A 1 104 ? 10.991 -8.669 -13.876 1.00 91.31 104 THR A N 1
ATOM 750 C CA . THR A 1 104 ? 12.301 -8.819 -13.226 1.00 91.31 104 THR A CA 1
ATOM 751 C C . THR A 1 104 ? 12.153 -9.060 -11.722 1.00 91.31 104 THR A C 1
ATOM 753 O O . THR A 1 104 ? 11.121 -8.766 -11.113 1.00 91.31 104 THR A O 1
ATOM 756 N N . THR A 1 105 ? 13.198 -9.596 -11.084 1.00 93.44 105 THR A N 1
ATOM 757 C CA . THR A 1 105 ? 13.201 -9.825 -9.630 1.00 93.44 105 THR A CA 1
ATOM 758 C C . THR A 1 105 ? 12.861 -8.552 -8.855 1.00 93.44 105 THR A C 1
ATOM 760 O O . THR A 1 105 ? 12.042 -8.612 -7.944 1.00 93.44 105 THR A O 1
ATOM 763 N N . ALA A 1 106 ? 13.429 -7.404 -9.236 1.00 94.69 106 ALA A N 1
ATOM 764 C CA . ALA A 1 106 ? 13.176 -6.131 -8.564 1.00 94.69 106 ALA A CA 1
ATOM 765 C C . ALA A 1 106 ? 11.703 -5.695 -8.691 1.00 94.69 106 ALA A C 1
ATOM 767 O O . ALA A 1 106 ? 11.064 -5.379 -7.683 1.00 94.69 106 ALA A O 1
ATOM 768 N N . THR A 1 107 ? 11.127 -5.790 -9.895 1.00 94.56 107 THR A N 1
ATOM 769 C CA . THR A 1 107 ? 9.699 -5.523 -10.140 1.00 94.56 107 THR A CA 1
ATOM 770 C C . THR A 1 107 ? 8.798 -6.463 -9.331 1.00 94.56 107 THR A C 1
ATOM 772 O O . THR A 1 107 ? 7.810 -6.030 -8.731 1.00 94.56 107 THR A O 1
ATOM 775 N N . ASN A 1 108 ? 9.147 -7.751 -9.247 1.00 94.62 108 ASN A N 1
ATOM 776 C CA . ASN A 1 108 ? 8.386 -8.729 -8.466 1.00 94.62 108 ASN A CA 1
ATOM 777 C C . ASN A 1 108 ? 8.472 -8.463 -6.955 1.00 94.62 108 ASN A C 1
ATOM 779 O O . ASN A 1 108 ? 7.474 -8.645 -6.258 1.00 94.62 108 ASN A O 1
ATOM 783 N N . VAL A 1 109 ? 9.623 -8.004 -6.448 1.00 96.19 109 VAL A N 1
ATOM 784 C CA . VAL A 1 109 ? 9.793 -7.611 -5.038 1.00 96.19 109 VAL A CA 1
ATOM 785 C C . VAL A 1 109 ? 8.900 -6.418 -4.698 1.00 96.19 109 VAL A C 1
ATOM 787 O O . VAL A 1 109 ? 8.163 -6.489 -3.715 1.00 96.19 109 VAL A O 1
ATOM 790 N N . ALA A 1 110 ? 8.893 -5.364 -5.524 1.00 96.62 110 ALA A N 1
ATOM 791 C CA . ALA A 1 110 ? 8.003 -4.217 -5.320 1.00 96.62 110 ALA A CA 1
ATOM 792 C C . ALA A 1 110 ? 6.527 -4.647 -5.312 1.00 96.62 110 ALA A C 1
ATOM 794 O O . ALA A 1 110 ? 5.780 -4.321 -4.388 1.00 96.62 110 ALA A O 1
ATOM 795 N N . ARG A 1 111 ? 6.116 -5.453 -6.299 1.00 96.38 111 ARG A N 1
ATOM 796 C CA . ARG A 1 111 ? 4.744 -5.969 -6.413 1.00 96.38 111 ARG A CA 1
ATOM 797 C C . ARG A 1 111 ? 4.328 -6.789 -5.188 1.00 96.38 111 ARG A C 1
ATOM 799 O O . ARG A 1 111 ? 3.258 -6.560 -4.627 1.00 96.38 111 ARG A O 1
ATOM 806 N N . ALA A 1 112 ? 5.173 -7.724 -4.755 1.00 96.25 112 ALA A N 1
ATOM 807 C CA . ALA A 1 112 ? 4.913 -8.540 -3.572 1.00 96.25 112 ALA A CA 1
ATOM 808 C C . ALA A 1 112 ? 4.844 -7.687 -2.294 1.00 96.25 112 ALA A C 1
ATOM 810 O O . ALA A 1 112 ? 4.006 -7.946 -1.430 1.00 96.25 112 ALA A O 1
ATOM 811 N N . GLY A 1 113 ? 5.680 -6.650 -2.198 1.00 97.25 113 GLY A N 1
ATOM 812 C CA . GLY A 1 113 ? 5.649 -5.679 -1.110 1.00 97.25 113 GLY A CA 1
ATOM 813 C C . GLY A 1 113 ? 4.321 -4.920 -1.035 1.00 97.25 113 GLY A C 1
ATOM 814 O O . GLY A 1 113 ? 3.701 -4.897 0.028 1.00 97.25 113 GLY A O 1
ATOM 815 N N . PHE A 1 114 ? 3.835 -4.377 -2.158 1.00 97.94 114 PHE A N 1
ATOM 816 C CA . PHE A 1 114 ? 2.537 -3.690 -2.200 1.00 97.94 114 PHE A CA 1
ATOM 817 C C . PHE A 1 114 ? 1.375 -4.622 -1.862 1.00 97.94 114 PHE A C 1
ATOM 819 O O . PHE A 1 114 ? 0.535 -4.265 -1.037 1.00 97.94 114 PHE A O 1
ATOM 826 N N . ARG A 1 115 ? 1.358 -5.835 -2.425 1.00 97.88 115 ARG A N 1
ATOM 827 C CA . ARG A 1 115 ? 0.349 -6.845 -2.089 1.00 97.88 115 ARG A CA 1
ATOM 828 C C . ARG A 1 115 ? 0.327 -7.142 -0.589 1.00 97.88 115 ARG A C 1
ATOM 830 O O . ARG A 1 115 ? -0.724 -7.051 0.034 1.00 97.88 115 ARG A O 1
ATOM 837 N N . SER A 1 116 ? 1.490 -7.427 -0.002 1.00 97.75 116 SER A N 1
ATOM 838 C CA . SER A 1 116 ? 1.621 -7.706 1.433 1.00 97.75 116 SER A CA 1
ATOM 839 C C . SER A 1 116 ? 1.137 -6.536 2.296 1.00 97.75 116 SER A C 1
ATOM 841 O O . SER A 1 116 ? 0.433 -6.736 3.289 1.00 97.75 116 SER A O 1
ATOM 843 N N . ALA A 1 117 ? 1.462 -5.303 1.901 1.00 97.94 117 ALA A N 1
ATOM 844 C CA . ALA A 1 117 ? 1.012 -4.103 2.595 1.00 97.94 117 ALA A CA 1
ATOM 845 C C . ALA A 1 117 ? -0.518 -3.952 2.567 1.00 97.94 117 ALA A C 1
ATOM 847 O O . ALA A 1 117 ? -1.131 -3.710 3.608 1.00 97.94 117 ALA A O 1
ATOM 848 N N . VAL A 1 118 ? -1.139 -4.134 1.398 1.00 98.25 118 VAL A N 1
ATOM 849 C CA . VAL A 1 118 ? -2.597 -4.049 1.223 1.00 98.25 118 VAL A CA 1
ATOM 850 C C . VAL A 1 118 ? -3.312 -5.155 2.004 1.00 98.25 118 VAL A C 1
ATOM 852 O O . VAL A 1 118 ? -4.251 -4.858 2.744 1.00 98.25 118 VAL A O 1
ATOM 855 N N . ASP A 1 119 ? -2.831 -6.398 1.911 1.00 98.31 119 ASP A N 1
ATOM 856 C CA . ASP A 1 119 ? -3.371 -7.539 2.660 1.00 98.31 119 ASP A CA 1
ATOM 857 C C . ASP A 1 119 ? -3.293 -7.281 4.175 1.00 98.31 119 ASP A C 1
ATOM 859 O O . ASP A 1 119 ? -4.268 -7.457 4.908 1.00 98.31 119 ASP A O 1
ATOM 863 N N . THR A 1 120 ? -2.153 -6.779 4.655 1.00 98.12 120 THR A N 1
ATOM 864 C CA . THR A 1 120 ? -1.957 -6.452 6.077 1.00 98.12 120 THR A CA 1
ATOM 865 C C . THR A 1 120 ? -2.881 -5.318 6.533 1.00 98.12 120 THR A C 1
ATOM 867 O O . THR A 1 120 ? -3.418 -5.370 7.642 1.00 98.12 120 THR A O 1
ATOM 870 N N . MET A 1 121 ? -3.119 -4.313 5.685 1.00 97.69 121 MET A N 1
ATOM 871 C CA . MET A 1 121 ? -4.056 -3.225 5.985 1.00 97.69 121 MET A CA 1
ATOM 872 C C . MET A 1 121 ? -5.503 -3.726 6.063 1.00 97.69 121 MET A C 1
ATOM 874 O O . MET A 1 121 ? -6.242 -3.330 6.967 1.00 97.69 121 MET A O 1
ATOM 878 N N . ALA A 1 122 ? -5.906 -4.620 5.154 1.00 98.31 122 ALA A N 1
ATOM 879 C CA . ALA A 1 122 ? -7.222 -5.256 5.185 1.00 98.31 122 ALA A CA 1
ATOM 880 C C . ALA A 1 122 ? -7.436 -6.010 6.505 1.00 98.31 122 ALA A C 1
ATOM 882 O O . ALA A 1 122 ? -8.443 -5.803 7.186 1.00 98.31 122 ALA A O 1
ATOM 883 N N . ILE A 1 123 ? -6.431 -6.783 6.927 1.00 97.94 123 ILE A N 1
ATOM 884 C CA . ILE A 1 123 ? -6.445 -7.495 8.209 1.00 97.94 123 ILE A CA 1
ATOM 885 C C . ILE A 1 123 ? -6.570 -6.518 9.388 1.00 97.94 123 ILE A C 1
ATOM 887 O O . ILE A 1 123 ? -7.323 -6.796 10.319 1.00 97.94 123 ILE A O 1
ATOM 891 N N . ALA A 1 124 ? -5.884 -5.370 9.359 1.00 96.25 124 ALA A N 1
ATOM 892 C CA . ALA A 1 124 ? -5.984 -4.364 10.419 1.00 96.25 124 ALA A CA 1
ATOM 893 C C . ALA A 1 124 ? -7.417 -3.818 10.573 1.00 96.25 124 ALA A C 1
ATOM 895 O O . ALA A 1 124 ? -7.917 -3.676 11.694 1.00 96.25 124 ALA A O 1
ATOM 896 N N . VAL A 1 125 ? -8.100 -3.547 9.455 1.00 97.38 125 VAL A N 1
ATOM 897 C CA . VAL A 1 125 ? -9.500 -3.090 9.452 1.00 97.38 125 VAL A CA 1
ATOM 898 C C . VAL A 1 125 ? -10.448 -4.179 9.952 1.00 97.38 125 VAL A C 1
ATOM 900 O O . VAL A 1 125 ? -11.334 -3.896 10.763 1.00 97.38 125 VAL A O 1
ATOM 903 N N . ASP A 1 126 ? -10.240 -5.428 9.542 1.00 97.12 126 ASP A N 1
ATOM 904 C CA . ASP A 1 126 ? -11.043 -6.556 10.017 1.00 97.12 126 ASP A CA 1
ATOM 905 C C . ASP A 1 126 ? -10.834 -6.814 11.516 1.00 97.12 126 ASP A C 1
ATOM 907 O O . ASP A 1 126 ? -11.799 -7.040 12.254 1.00 97.12 126 ASP A O 1
ATOM 911 N N . ALA A 1 127 ? -9.595 -6.699 11.999 1.00 94.88 127 ALA A N 1
ATOM 912 C CA . ALA A 1 127 ? -9.262 -6.803 13.416 1.00 94.88 127 ALA A CA 1
ATOM 913 C C . ALA A 1 127 ? -9.918 -5.684 14.237 1.00 94.88 127 ALA A C 1
ATOM 915 O O . ALA A 1 127 ? -10.464 -5.955 15.310 1.00 94.88 127 ALA A O 1
ATOM 916 N N . TYR A 1 128 ? -9.941 -4.449 13.726 1.00 95.00 128 TYR A N 1
ATOM 917 C CA . TYR A 1 128 ? -10.679 -3.341 14.338 1.00 95.00 128 TYR A CA 1
ATOM 918 C C . TYR A 1 128 ? -12.185 -3.637 14.421 1.00 95.00 128 TYR A C 1
ATOM 920 O O . TYR A 1 128 ? -12.795 -3.513 15.490 1.00 95.00 128 TYR A O 1
ATOM 928 N N . ALA A 1 129 ? -12.783 -4.076 13.311 1.00 95.38 129 ALA A N 1
ATOM 929 C CA . ALA A 1 129 ? -14.206 -4.390 13.229 1.00 95.38 129 ALA A CA 1
ATOM 930 C C . ALA A 1 129 ? -14.611 -5.527 14.184 1.00 95.38 129 ALA A C 1
ATOM 932 O O . ALA A 1 129 ? -15.659 -5.453 14.834 1.00 95.38 129 ALA A O 1
ATOM 933 N N . ALA A 1 130 ? -13.778 -6.565 14.291 1.00 94.44 130 ALA A N 1
ATOM 934 C CA . ALA A 1 130 ? -13.977 -7.676 15.215 1.00 94.44 130 ALA A CA 1
ATOM 935 C C . ALA A 1 130 ? -13.773 -7.243 16.674 1.00 94.44 130 ALA A C 1
ATOM 937 O O . ALA A 1 130 ? -14.628 -7.510 17.521 1.00 94.44 130 ALA A O 1
ATOM 938 N N . GLY A 1 131 ? -12.688 -6.517 16.959 1.00 92.88 131 GLY A N 1
ATOM 939 C CA . GLY A 1 131 ? -12.318 -6.076 18.305 1.00 92.88 131 GLY A CA 1
ATOM 940 C C . GLY A 1 131 ? -13.406 -5.243 18.978 1.00 92.88 131 GLY A C 1
ATOM 941 O O . GLY A 1 131 ? -13.683 -5.412 20.164 1.00 92.88 131 GLY A O 1
ATOM 942 N N . ARG A 1 132 ? -14.113 -4.406 18.214 1.00 91.44 132 ARG A N 1
ATOM 943 C CA . ARG A 1 132 ? -15.233 -3.601 18.727 1.00 91.44 132 ARG A CA 1
ATOM 944 C C . ARG A 1 132 ? -16.416 -4.404 19.256 1.00 91.44 132 ARG A C 1
ATOM 946 O O . ARG A 1 132 ? -17.153 -3.894 20.096 1.00 91.44 132 ARG A O 1
ATOM 953 N N . LYS A 1 133 ? -16.605 -5.632 18.774 1.00 91.94 133 LYS A N 1
ATOM 954 C CA . LYS A 1 133 ? -17.696 -6.521 19.199 1.00 91.94 133 LYS A CA 1
ATOM 955 C C . LYS A 1 133 ? -17.336 -7.321 20.452 1.00 91.94 133 LYS A C 1
ATOM 957 O O . LYS A 1 133 ? -18.194 -8.012 20.992 1.00 91.94 133 LYS A O 1
ATOM 962 N N . LEU A 1 134 ? -16.083 -7.242 20.906 1.00 93.25 134 LEU A N 1
ATOM 963 C CA . LEU A 1 134 ? -15.618 -7.969 22.078 1.00 93.25 134 LEU A CA 1
ATOM 964 C C . LEU A 1 134 ? -16.048 -7.292 23.390 1.00 93.25 134 LEU A C 1
ATOM 966 O O . LEU A 1 134 ? -16.224 -6.063 23.433 1.00 93.25 134 LEU A O 1
ATOM 970 N N . PRO A 1 135 ? -16.152 -8.086 24.472 1.00 93.00 135 PRO A N 1
ATOM 971 C CA . PRO A 1 135 ? -16.158 -7.593 25.845 1.00 93.00 135 PRO A CA 1
ATOM 972 C C . PRO A 1 135 ? -15.004 -6.618 26.128 1.00 93.00 135 PRO A C 1
ATOM 974 O O . PRO A 1 135 ? -13.946 -6.681 25.497 1.00 93.00 135 PRO A O 1
ATOM 977 N N . GLU A 1 136 ? -15.217 -5.681 27.054 1.00 85.19 136 GLU A N 1
ATOM 978 C CA . GLU A 1 136 ? -14.288 -4.574 27.330 1.00 85.19 136 GLU A CA 1
ATOM 979 C C . GLU A 1 136 ? -12.888 -5.046 27.756 1.00 85.19 136 GLU A C 1
ATOM 981 O O . GLU A 1 136 ? -11.886 -4.483 27.311 1.00 85.19 136 GLU A O 1
ATOM 986 N N . ASP A 1 137 ? -12.824 -6.125 28.533 1.00 86.62 137 ASP A N 1
ATOM 987 C CA . ASP A 1 137 ? -11.603 -6.767 29.027 1.00 86.62 137 ASP A CA 1
ATOM 988 C C . ASP A 1 137 ? -10.721 -7.343 27.906 1.00 86.62 137 ASP A C 1
ATOM 990 O O . ASP A 1 137 ? -9.496 -7.354 28.030 1.00 86.62 137 ASP A O 1
ATOM 994 N N . LEU A 1 138 ? -11.316 -7.754 26.780 1.00 88.81 138 LEU A N 1
ATOM 995 C CA . LEU A 1 138 ? -10.595 -8.280 25.611 1.00 88.81 138 LEU A CA 1
ATOM 996 C C . LEU A 1 138 ? -10.387 -7.238 24.506 1.00 88.81 138 LEU A C 1
ATOM 998 O O . LEU A 1 138 ? -9.441 -7.338 23.718 1.00 88.81 138 LEU A O 1
ATOM 1002 N N . ARG A 1 139 ? -11.250 -6.219 24.444 1.00 90.31 139 ARG A N 1
ATOM 1003 C CA . ARG A 1 139 ? -11.270 -5.211 23.375 1.00 90.31 139 ARG A CA 1
ATOM 1004 C C . ARG A 1 139 ? -9.925 -4.511 23.211 1.00 90.31 139 ARG A C 1
ATOM 1006 O O . ARG A 1 139 ? -9.442 -4.395 22.088 1.00 90.31 139 ARG A O 1
ATOM 1013 N N . LYS A 1 140 ? -9.296 -4.080 24.311 1.00 87.75 140 LYS A N 1
ATOM 1014 C CA . LYS A 1 140 ? -8.034 -3.323 24.264 1.00 87.75 140 LYS A CA 1
ATOM 1015 C C . LYS A 1 140 ? -6.929 -4.081 23.521 1.00 87.75 140 LYS A C 1
ATOM 1017 O O . LYS A 1 140 ? -6.317 -3.522 22.618 1.00 87.75 140 LYS A O 1
ATOM 1022 N N . ALA A 1 141 ? -6.720 -5.357 23.846 1.00 88.44 141 ALA A N 1
ATOM 1023 C CA . ALA A 1 141 ? -5.659 -6.162 23.240 1.00 88.44 141 ALA A CA 1
ATOM 1024 C C . ALA A 1 141 ? -5.846 -6.342 21.721 1.00 88.44 141 ALA A C 1
ATOM 1026 O O . ALA A 1 141 ? -4.872 -6.327 20.967 1.00 88.44 141 ALA A O 1
ATOM 1027 N N . PHE A 1 142 ? -7.095 -6.476 21.266 1.00 90.50 142 PHE A N 1
ATOM 1028 C CA . PHE A 1 142 ? -7.420 -6.575 19.842 1.00 90.50 142 PHE A CA 1
ATOM 1029 C C . PHE A 1 142 ? -7.240 -5.246 19.105 1.00 90.50 142 PHE A C 1
ATOM 1031 O O . PHE A 1 142 ? -6.701 -5.236 18.000 1.00 90.50 142 PHE A O 1
ATOM 1038 N N . LEU A 1 143 ? -7.632 -4.123 19.713 1.00 91.25 143 LEU A N 1
ATOM 1039 C CA . LEU A 1 143 ? -7.398 -2.802 19.124 1.00 91.25 143 LEU A CA 1
ATOM 1040 C C . LEU A 1 143 ? -5.895 -2.483 19.045 1.00 91.25 143 LEU A C 1
ATOM 1042 O O . LEU A 1 143 ? -5.432 -1.986 18.021 1.00 91.25 143 LEU A O 1
ATOM 1046 N N . ASP A 1 144 ? -5.110 -2.863 20.057 1.00 89.81 144 ASP A N 1
ATOM 1047 C CA . ASP A 1 144 ? -3.647 -2.725 20.038 1.00 89.81 144 ASP A CA 1
ATOM 1048 C C . ASP A 1 144 ? -2.997 -3.621 18.957 1.00 89.81 144 ASP A C 1
ATOM 1050 O O . ASP A 1 144 ? -1.964 -3.275 18.374 1.00 89.81 144 ASP A O 1
ATOM 1054 N N . LEU A 1 145 ? -3.584 -4.785 18.651 1.00 91.88 145 LEU A N 1
ATOM 1055 C CA . LEU A 1 145 ? -3.163 -5.608 17.513 1.00 91.88 145 LEU A CA 1
ATOM 1056 C C . LEU A 1 145 ? -3.483 -4.928 16.175 1.00 91.88 145 LEU A C 1
ATOM 1058 O O . LEU A 1 145 ? -2.600 -4.866 15.321 1.00 91.88 145 LEU A O 1
ATOM 1062 N N . ALA A 1 146 ? -4.684 -4.365 16.024 1.00 94.06 146 ALA A N 1
ATOM 1063 C CA . ALA A 1 146 ? -5.077 -3.628 14.822 1.00 94.06 146 ALA A CA 1
ATOM 1064 C C . ALA A 1 146 ? -4.155 -2.421 14.561 1.00 94.06 146 ALA A C 1
ATOM 1066 O O . ALA A 1 146 ? -3.729 -2.207 13.427 1.00 94.06 146 ALA A O 1
ATOM 1067 N N . VAL A 1 147 ? -3.756 -1.683 15.608 1.00 92.12 147 VAL A N 1
ATOM 1068 C CA . VAL A 1 147 ? -2.759 -0.597 15.505 1.00 92.12 147 VAL A CA 1
ATOM 1069 C C . VAL A 1 147 ? -1.425 -1.117 14.968 1.00 92.12 147 VAL A C 1
ATOM 1071 O O . VAL A 1 147 ? -0.867 -0.540 14.038 1.00 92.12 147 VAL A O 1
ATOM 1074 N N . ARG A 1 148 ? -0.912 -2.226 15.514 1.00 91.94 148 ARG A N 1
ATOM 1075 C CA . ARG A 1 148 ? 0.366 -2.805 15.061 1.00 91.94 148 ARG A CA 1
ATOM 1076 C C . ARG A 1 148 ? 0.299 -3.317 13.625 1.00 91.94 148 ARG A C 1
ATOM 1078 O O . ARG A 1 148 ? 1.268 -3.153 12.890 1.00 91.94 148 ARG A O 1
ATOM 1085 N N . GLN A 1 149 ? -0.825 -3.904 13.221 1.00 94.88 149 GLN A N 1
ATOM 1086 C CA . GLN A 1 149 ? -1.050 -4.339 11.840 1.00 94.88 149 GLN A CA 1
ATOM 1087 C C . GLN A 1 149 ? -1.104 -3.144 10.884 1.00 94.88 149 GLN A C 1
ATOM 1089 O O . GLN A 1 149 ? -0.453 -3.183 9.843 1.00 94.88 149 GLN A O 1
ATOM 1094 N N . ARG A 1 150 ? -1.779 -2.049 11.263 1.00 94.44 150 ARG A N 1
ATOM 1095 C CA . ARG A 1 150 ? -1.765 -0.799 10.488 1.00 94.44 150 ARG A CA 1
ATOM 1096 C C . ARG A 1 150 ? -0.340 -0.283 10.290 1.00 94.44 150 ARG A C 1
ATOM 1098 O O . ARG A 1 150 ? 0.050 -0.027 9.156 1.00 94.44 150 ARG A O 1
ATOM 1105 N N . SER A 1 151 ? 0.449 -0.181 11.362 1.00 92.62 151 SER A N 1
ATOM 1106 C CA . SER A 1 151 ? 1.848 0.257 11.260 1.00 92.62 151 SER A CA 1
ATOM 1107 C C . SER A 1 151 ? 2.676 -0.680 10.375 1.00 92.62 151 SER A C 1
ATOM 1109 O O . SER A 1 151 ? 3.403 -0.217 9.503 1.00 92.62 151 SER A O 1
ATOM 1111 N N . ALA A 1 152 ? 2.521 -2.001 10.524 1.00 94.31 152 ALA A N 1
ATOM 1112 C CA . ALA A 1 152 ? 3.219 -2.975 9.685 1.00 94.31 152 ALA A CA 1
ATOM 1113 C C . ALA A 1 152 ? 2.862 -2.830 8.195 1.00 94.31 152 ALA A C 1
ATOM 1115 O O . ALA A 1 152 ? 3.749 -2.906 7.345 1.00 94.31 152 ALA A O 1
ATOM 1116 N N . ALA A 1 153 ? 1.592 -2.567 7.879 1.00 96.25 153 ALA A N 1
ATOM 1117 C CA . ALA A 1 153 ? 1.144 -2.299 6.517 1.00 96.25 153 ALA A CA 1
ATOM 1118 C C . ALA A 1 153 ? 1.774 -1.019 5.942 1.00 96.25 153 ALA A C 1
ATOM 1120 O O . ALA A 1 153 ? 2.270 -1.036 4.817 1.00 96.25 153 ALA A O 1
ATOM 1121 N N . VAL A 1 154 ? 1.816 0.070 6.720 1.00 95.25 154 VAL A N 1
ATOM 1122 C CA . VAL A 1 154 ? 2.457 1.336 6.317 1.00 95.25 154 VAL A CA 1
ATOM 1123 C C . VAL A 1 154 ? 3.958 1.146 6.078 1.00 95.25 154 VAL A C 1
ATOM 1125 O O . VAL A 1 154 ? 4.484 1.598 5.059 1.00 95.25 154 VAL A O 1
ATOM 1128 N N . THR A 1 155 ? 4.650 0.423 6.961 1.00 94.62 155 THR A N 1
ATOM 1129 C CA . THR A 1 155 ? 6.068 0.091 6.776 1.00 94.62 155 THR A CA 1
ATOM 1130 C C . THR A 1 155 ? 6.286 -0.748 5.517 1.00 94.62 155 THR A C 1
ATOM 1132 O O . THR A 1 155 ? 7.124 -0.384 4.691 1.00 94.62 155 THR A O 1
ATOM 1135 N N . ALA A 1 156 ? 5.521 -1.827 5.325 1.00 96.50 156 ALA A N 1
ATOM 1136 C CA . ALA A 1 156 ? 5.633 -2.686 4.145 1.00 96.50 156 ALA A CA 1
ATOM 1137 C C . ALA A 1 156 ? 5.386 -1.909 2.842 1.00 96.50 156 ALA A C 1
ATOM 1139 O O . ALA A 1 156 ? 6.146 -2.060 1.884 1.00 96.50 156 ALA A O 1
ATOM 1140 N N . TRP A 1 157 ? 4.383 -1.023 2.836 1.00 97.69 157 TRP A N 1
ATOM 1141 C CA . TRP A 1 157 ? 4.120 -0.131 1.710 1.00 97.69 157 TRP A CA 1
ATOM 1142 C C . TRP A 1 157 ? 5.326 0.756 1.421 1.00 97.69 157 TRP A C 1
ATOM 1144 O O . TRP A 1 157 ? 5.739 0.875 0.273 1.00 97.69 157 TRP A O 1
ATOM 1154 N N . SER A 1 158 ? 5.911 1.363 2.455 1.00 96.06 158 SER A N 1
ATOM 1155 C CA . SER A 1 158 ? 7.042 2.272 2.279 1.00 96.06 158 SER A CA 1
ATOM 1156 C C . SER A 1 158 ? 8.271 1.574 1.686 1.00 96.06 158 SER A C 1
ATOM 1158 O O . SER A 1 158 ? 8.900 2.129 0.795 1.00 96.06 158 SER A O 1
ATOM 1160 N N . VAL A 1 159 ? 8.556 0.326 2.080 1.00 96.31 159 VAL A N 1
ATOM 1161 C CA . VAL A 1 159 ? 9.632 -0.484 1.477 1.00 96.31 159 VAL A CA 1
ATOM 1162 C C . VAL A 1 159 ? 9.348 -0.766 0.001 1.00 96.31 159 VAL A C 1
ATOM 1164 O O . VAL A 1 159 ? 10.238 -0.627 -0.839 1.00 96.31 159 VAL A O 1
ATOM 1167 N N . ALA A 1 160 ? 8.107 -1.129 -0.331 1.00 97.56 160 ALA A N 1
ATOM 1168 C CA . ALA A 1 160 ? 7.696 -1.357 -1.713 1.00 97.56 160 ALA A CA 1
ATOM 1169 C C . ALA A 1 160 ? 7.779 -0.076 -2.560 1.00 97.56 160 ALA A C 1
ATOM 1171 O O . ALA A 1 160 ? 8.243 -0.128 -3.696 1.00 97.56 160 ALA A O 1
ATOM 1172 N N . ALA A 1 161 ? 7.392 1.070 -1.993 1.00 97.00 161 ALA A N 1
ATOM 1173 C CA . ALA A 1 161 ? 7.490 2.381 -2.624 1.00 97.00 161 ALA A CA 1
ATOM 1174 C C . ALA A 1 161 ? 8.946 2.776 -2.899 1.00 97.00 161 ALA A C 1
ATOM 1176 O O . ALA A 1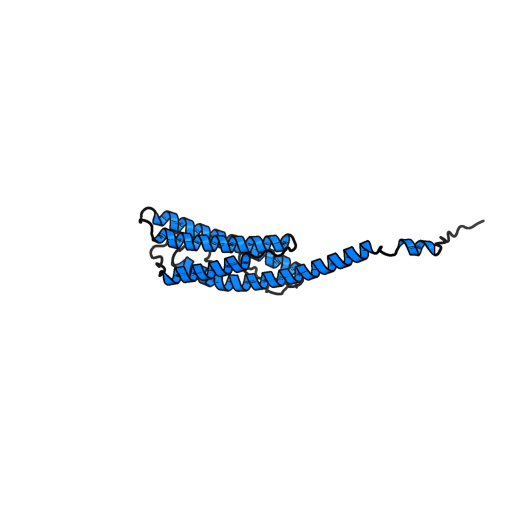 161 ? 9.243 3.227 -3.998 1.00 97.00 161 ALA A O 1
ATOM 1177 N N . THR A 1 162 ? 9.868 2.530 -1.965 1.00 96.00 162 THR A N 1
ATOM 1178 C CA . THR A 1 162 ? 11.306 2.753 -2.190 1.00 96.00 162 THR A CA 1
ATOM 1179 C C . THR A 1 162 ? 11.861 1.843 -3.289 1.00 96.00 162 THR A C 1
ATOM 1181 O O . THR A 1 162 ? 12.611 2.295 -4.149 1.00 96.00 162 THR A O 1
ATOM 1184 N N . GLN A 1 163 ? 11.473 0.562 -3.314 1.00 97.56 163 GLN A N 1
ATOM 1185 C CA . GLN A 1 163 ? 11.886 -0.342 -4.392 1.00 97.56 163 GLN A CA 1
ATOM 1186 C C . GLN A 1 163 ? 11.323 0.101 -5.750 1.00 97.56 163 GLN A C 1
ATOM 1188 O O . GLN A 1 163 ? 12.023 0.000 -6.758 1.00 97.56 163 GLN A O 1
ATOM 1193 N N . LEU A 1 164 ? 10.072 0.571 -5.773 1.00 97.50 164 LEU A N 1
ATOM 1194 C CA . LEU A 1 164 ? 9.419 1.106 -6.962 1.00 97.50 164 LEU A CA 1
ATOM 1195 C C . LEU A 1 164 ? 10.119 2.378 -7.460 1.00 97.50 164 LEU A C 1
ATOM 1197 O O . LEU A 1 164 ? 10.317 2.521 -8.662 1.00 97.50 164 LEU A O 1
ATOM 1201 N N . ASP A 1 165 ? 10.504 3.277 -6.559 1.00 96.88 165 ASP A N 1
ATOM 1202 C CA . ASP A 1 165 ? 11.253 4.490 -6.889 1.00 96.88 165 ASP A CA 1
ATOM 1203 C C . ASP A 1 165 ? 12.557 4.147 -7.625 1.00 96.88 165 ASP A C 1
ATOM 1205 O O . ASP A 1 165 ? 12.762 4.580 -8.760 1.00 96.88 165 ASP A O 1
ATOM 1209 N N . GLN A 1 166 ? 13.361 3.245 -7.049 1.00 96.44 166 GLN A N 1
ATOM 1210 C CA . GLN A 1 166 ? 14.628 2.823 -7.648 1.00 96.44 166 GLN A CA 1
ATOM 1211 C C . GLN A 1 166 ? 14.448 2.208 -9.044 1.00 96.44 166 GLN A C 1
ATOM 1213 O O . GLN A 1 166 ? 15.159 2.586 -9.971 1.00 96.44 166 GLN A O 1
ATOM 1218 N N . ILE A 1 167 ? 13.484 1.296 -9.234 1.00 96.94 167 ILE A N 1
ATOM 1219 C CA . ILE A 1 167 ? 13.278 0.678 -10.559 1.00 96.94 167 ILE A CA 1
ATOM 1220 C C . ILE A 1 167 ? 12.716 1.666 -11.589 1.00 96.94 167 ILE A C 1
ATOM 1222 O O . ILE A 1 167 ? 12.932 1.474 -12.781 1.00 96.94 167 ILE A O 1
ATOM 1226 N N . ASN A 1 168 ? 12.014 2.728 -11.172 1.00 97.12 168 ASN A N 1
ATOM 1227 C CA . ASN A 1 168 ? 11.615 3.792 -12.099 1.00 97.12 168 ASN A CA 1
ATOM 1228 C C . ASN A 1 168 ? 12.818 4.638 -12.531 1.00 97.12 168 ASN A C 1
ATOM 1230 O O . ASN A 1 168 ? 12.924 4.942 -13.720 1.00 97.12 168 ASN A O 1
ATOM 1234 N N . VAL A 1 169 ? 13.735 4.966 -11.616 1.00 95.94 169 VAL A N 1
ATOM 1235 C CA . VAL A 1 169 ? 15.005 5.632 -11.955 1.00 95.94 169 VAL A CA 1
ATOM 1236 C C . VAL A 1 169 ? 15.813 4.773 -12.931 1.00 95.94 169 VAL A C 1
ATOM 1238 O O . VAL A 1 169 ? 16.172 5.250 -14.006 1.00 95.94 169 VAL A O 1
ATOM 1241 N N . ASP A 1 170 ? 16.002 3.486 -12.627 1.00 94.69 170 ASP A N 1
ATOM 1242 C CA . ASP A 1 170 ? 16.747 2.554 -13.489 1.00 94.69 170 ASP A CA 1
ATOM 1243 C C . ASP A 1 170 ? 16.107 2.401 -14.884 1.00 94.69 170 ASP A C 1
ATOM 1245 O O . ASP A 1 170 ? 16.798 2.170 -15.877 1.00 94.69 170 ASP A O 1
ATOM 1249 N N . ALA A 1 171 ? 14.783 2.562 -14.973 1.00 94.44 171 ALA A N 1
ATOM 1250 C CA . ALA A 1 171 ? 14.019 2.513 -16.218 1.00 94.44 171 ALA A CA 1
ATOM 1251 C C . ALA A 1 171 ? 13.940 3.856 -16.974 1.00 94.44 171 ALA A C 1
ATOM 1253 O O . ALA A 1 171 ? 13.207 3.936 -17.966 1.00 94.44 171 ALA A O 1
ATOM 1254 N N . GLY A 1 172 ? 14.629 4.912 -16.521 1.00 94.19 172 GLY A N 1
ATOM 1255 C CA . GLY A 1 172 ? 14.590 6.242 -17.149 1.00 94.19 172 GLY A CA 1
ATOM 1256 C C . GLY A 1 172 ? 13.240 6.958 -16.998 1.00 94.19 172 GLY A C 1
ATOM 1257 O O . GLY A 1 172 ? 12.804 7.709 -17.869 1.00 94.19 172 GLY A O 1
ATOM 1258 N N . LYS A 1 173 ? 12.501 6.659 -15.924 1.00 92.88 173 LYS A N 1
ATOM 1259 C CA . LYS A 1 173 ? 11.218 7.304 -15.577 1.00 92.88 173 LYS A CA 1
ATOM 1260 C C . LYS A 1 173 ? 11.357 8.311 -14.430 1.00 92.88 173 LYS A C 1
ATOM 1262 O O . LYS A 1 173 ? 10.382 8.983 -14.089 1.00 92.88 173 LYS A O 1
ATOM 1267 N N . GLY A 1 174 ? 12.554 8.404 -13.852 1.00 93.69 174 GLY A N 1
ATOM 1268 C CA . GLY A 1 174 ? 12.877 9.257 -12.716 1.00 93.69 174 GLY A CA 1
ATOM 1269 C C . GLY A 1 174 ? 12.187 8.844 -11.416 1.00 93.69 174 GLY A C 1
ATOM 1270 O O . GLY A 1 174 ? 11.481 7.835 -11.365 1.00 93.69 174 GLY A O 1
ATOM 1271 N N . HIS A 1 175 ? 12.373 9.647 -10.369 1.00 93.31 175 HIS A N 1
ATOM 1272 C CA . HIS A 1 175 ? 11.816 9.364 -9.043 1.00 93.31 175 HIS A CA 1
ATOM 1273 C C . HIS A 1 175 ? 10.279 9.317 -9.037 1.00 93.31 175 HIS 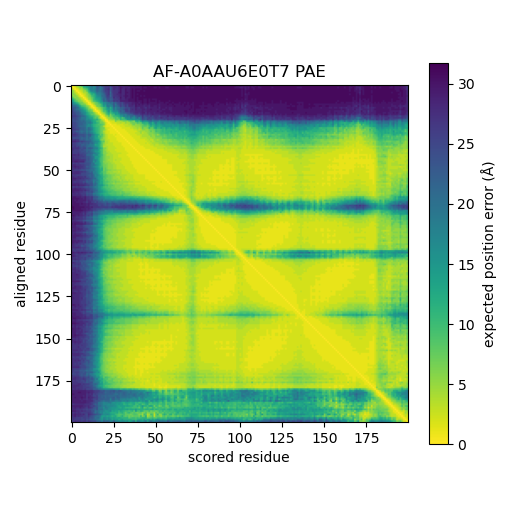A C 1
ATOM 1275 O O . HIS A 1 175 ? 9.611 10.159 -9.646 1.00 93.31 175 HIS A O 1
ATOM 1281 N N . GLN A 1 176 ? 9.716 8.342 -8.324 1.00 92.94 176 GLN A N 1
ATOM 1282 C CA . GLN A 1 176 ? 8.287 8.116 -8.115 1.00 92.94 176 GLN A CA 1
ATOM 1283 C C . GLN A 1 176 ? 7.995 7.930 -6.620 1.00 92.94 176 GLN A C 1
ATOM 1285 O O . GLN A 1 176 ? 8.199 6.865 -6.038 1.00 92.94 176 GLN A O 1
ATOM 1290 N N . HIS A 1 177 ? 7.435 8.962 -5.989 1.00 90.31 177 HIS A N 1
ATOM 1291 C CA . HIS A 1 177 ? 7.265 9.031 -4.537 1.00 90.31 177 HIS A CA 1
ATOM 1292 C C . HIS A 1 177 ? 5.889 8.538 -4.085 1.00 90.31 177 HIS A C 1
ATOM 1294 O O . HIS A 1 177 ? 5.078 9.275 -3.523 1.00 90.31 177 HIS A O 1
ATOM 1300 N N . VAL A 1 178 ? 5.619 7.252 -4.302 1.00 93.56 178 VAL A N 1
ATOM 1301 C CA . VAL A 1 178 ? 4.311 6.649 -4.006 1.00 93.56 178 VAL A CA 1
ATOM 1302 C C . VAL A 1 178 ? 4.205 6.208 -2.537 1.00 93.56 178 VAL A C 1
ATOM 1304 O O . VAL A 1 178 ? 3.983 5.037 -2.246 1.00 93.56 178 VAL A O 1
ATOM 1307 N N . TYR A 1 179 ? 4.384 7.128 -1.588 1.00 92.56 179 TYR A N 1
ATOM 1308 C CA . TYR A 1 179 ? 4.313 6.851 -0.144 1.00 92.56 179 TYR A CA 1
ATOM 1309 C C . TYR A 1 179 ? 2.912 7.116 0.436 1.00 92.56 179 TYR A C 1
ATOM 1311 O O . TYR A 1 179 ? 2.156 7.945 -0.074 1.00 92.56 179 TYR A O 1
ATOM 1319 N N . LEU A 1 180 ? 2.563 6.424 1.527 1.00 91.69 180 LEU A N 1
ATOM 1320 C CA . LEU A 1 180 ? 1.335 6.694 2.283 1.00 91.69 180 LEU A CA 1
ATOM 1321 C C . LEU A 1 180 ? 1.544 7.869 3.244 1.00 91.69 180 LEU A C 1
ATOM 1323 O O . LEU A 1 180 ? 2.588 7.987 3.887 1.00 91.69 180 LEU A O 1
ATOM 1327 N N . THR A 1 181 ? 0.522 8.706 3.393 1.00 79.38 181 THR A N 1
ATOM 1328 C CA . THR A 1 181 ? 0.486 9.800 4.369 1.00 79.38 181 THR A CA 1
ATOM 1329 C C . THR A 1 181 ? -0.013 9.256 5.708 1.00 79.38 181 THR A C 1
ATOM 1331 O O . THR A 1 181 ? -1.153 9.493 6.106 1.00 79.38 181 THR A O 1
ATOM 1334 N N . GLY A 1 182 ? 0.819 8.442 6.359 1.00 65.00 182 GLY A N 1
ATOM 1335 C CA . GLY A 1 182 ? 0.543 7.915 7.696 1.00 65.00 182 GLY A CA 1
ATOM 1336 C C . GLY A 1 182 ? 0.677 8.973 8.796 1.00 65.00 182 GLY A C 1
ATOM 1337 O O . GLY A 1 182 ? 1.212 10.064 8.579 1.00 65.00 182 GLY A O 1
ATOM 1338 N N . ALA A 1 183 ? 0.219 8.644 10.005 1.00 61.28 183 ALA A N 1
ATOM 1339 C CA . ALA A 1 183 ? 0.496 9.463 11.183 1.00 61.28 183 ALA A CA 1
ATOM 1340 C C . ALA A 1 183 ? 2.005 9.441 11.520 1.00 61.28 183 ALA A C 1
ATOM 1342 O O . ALA A 1 183 ? 2.665 8.408 11.343 1.00 61.28 183 ALA A O 1
ATOM 1343 N N . PRO A 1 184 ? 2.578 10.544 12.047 1.00 58.62 184 PRO A N 1
ATOM 1344 C CA . PRO A 1 184 ? 3.959 10.551 12.521 1.00 58.62 184 PRO A CA 1
ATOM 1345 C C . PRO A 1 184 ? 4.207 9.401 13.509 1.00 58.62 184 PRO A C 1
ATOM 1347 O O . PRO A 1 184 ? 3.449 9.232 14.461 1.00 58.62 184 PRO A O 1
ATOM 1350 N N . GLY A 1 185 ? 5.259 8.608 13.286 1.00 59.41 185 GLY A N 1
ATOM 1351 C CA . GLY A 1 185 ? 5.583 7.453 14.137 1.00 59.41 185 GLY A CA 1
ATOM 1352 C C . GLY A 1 185 ? 4.943 6.119 13.724 1.00 59.41 185 GLY A C 1
ATOM 1353 O O . GLY A 1 185 ? 5.116 5.124 14.422 1.00 59.41 185 GLY A O 1
ATOM 1354 N N . GLU A 1 186 ? 4.253 6.032 12.581 1.00 65.88 186 GLU A N 1
ATOM 1355 C CA . GLU A 1 186 ? 3.732 4.759 12.034 1.00 65.88 186 GLU A CA 1
ATOM 1356 C C . GLU A 1 186 ? 4.794 3.830 11.432 1.00 65.88 186 GLU A C 1
ATOM 1358 O O . GLU A 1 186 ? 4.463 2.749 10.958 1.00 65.88 186 GLU A O 1
ATOM 1363 N N . GLY A 1 187 ? 6.072 4.219 11.484 1.00 60.81 187 GLY A N 1
ATOM 1364 C CA . GLY A 1 187 ? 7.182 3.411 10.974 1.00 60.81 187 GLY A CA 1
ATOM 1365 C C . GLY A 1 187 ? 7.273 3.376 9.446 1.00 60.81 187 GLY A C 1
ATOM 1366 O O . GLY A 1 187 ? 8.047 2.588 8.906 1.00 60.81 187 GLY A O 1
ATOM 1367 N N . GLY A 1 188 ? 6.487 4.199 8.748 1.00 69.06 188 GLY A N 1
ATOM 1368 C CA . GLY A 1 188 ? 6.626 4.421 7.313 1.00 69.06 188 GLY A CA 1
ATOM 1369 C C . GLY A 1 188 ? 7.833 5.297 7.003 1.00 69.06 188 GLY A C 1
ATOM 1370 O O . GLY A 1 188 ? 8.083 6.286 7.695 1.00 69.06 188 GLY A O 1
ATOM 1371 N N . MET A 1 189 ? 8.566 4.942 5.951 1.00 76.12 189 MET A N 1
ATOM 1372 C CA . MET A 1 189 ? 9.519 5.859 5.325 1.00 76.12 189 MET A CA 1
ATOM 1373 C C . MET A 1 189 ? 8.753 6.961 4.584 1.00 76.12 189 MET A C 1
ATOM 1375 O O . MET A 1 189 ? 7.649 6.729 4.085 1.00 76.12 189 MET A O 1
ATOM 1379 N N . SER A 1 190 ? 9.326 8.161 4.534 1.00 74.31 190 SER A N 1
ATOM 1380 C CA . SER A 1 190 ? 8.806 9.271 3.738 1.00 74.31 190 SER A CA 1
ATOM 1381 C C . SER A 1 190 ? 9.565 9.382 2.423 1.00 74.31 190 SER A C 1
ATOM 1383 O O . SER A 1 190 ? 10.714 8.951 2.328 1.00 74.31 190 SER A O 1
ATOM 1385 N N . ALA A 1 191 ? 8.937 10.035 1.447 1.00 73.2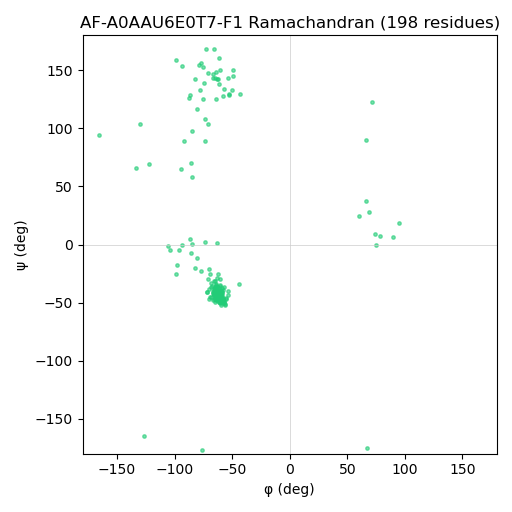5 191 ALA A N 1
ATOM 1386 C CA . ALA A 1 191 ? 9.636 10.556 0.283 1.00 73.25 191 ALA A CA 1
ATOM 1387 C C . ALA A 1 191 ? 10.876 11.360 0.706 1.00 73.25 191 ALA A C 1
ATOM 1389 O O . ALA A 1 191 ? 10.855 12.041 1.741 1.00 73.25 191 ALA A O 1
ATOM 1390 N N . ASP A 1 192 ? 11.937 11.287 -0.093 1.00 75.62 192 ASP A N 1
ATOM 1391 C CA . ASP A 1 192 ? 13.056 12.208 0.051 1.00 75.62 192 ASP A CA 1
ATOM 1392 C C . ASP A 1 192 ? 12.691 13.596 -0.523 1.00 75.62 192 ASP A C 1
ATOM 1394 O O . ASP A 1 192 ? 11.550 13.868 -0.911 1.00 75.62 192 ASP A O 1
ATOM 1398 N N . THR A 1 193 ? 13.653 14.520 -0.521 1.00 80.06 193 THR A N 1
ATOM 1399 C CA . THR A 1 193 ? 13.440 15.892 -1.010 1.00 80.06 193 THR A CA 1
ATOM 1400 C C . THR A 1 193 ? 13.619 16.044 -2.523 1.00 80.06 193 THR A C 1
ATOM 1402 O O . THR A 1 193 ? 13.543 17.167 -3.027 1.00 80.06 193 THR A O 1
ATOM 1405 N N . ILE A 1 194 ? 13.922 14.966 -3.245 1.00 75.19 194 ILE A N 1
ATOM 1406 C CA . ILE A 1 194 ? 14.173 14.988 -4.682 1.00 75.19 194 ILE A CA 1
ATOM 1407 C C . ILE A 1 194 ? 12.821 15.074 -5.426 1.00 75.19 194 ILE A C 1
ATOM 1409 O O . ILE A 1 194 ? 11.872 14.377 -5.082 1.00 75.19 194 ILE A O 1
ATOM 1413 N N . PRO A 1 195 ? 12.649 15.959 -6.425 1.00 76.12 195 PRO A N 1
ATOM 1414 C CA . PRO A 1 195 ? 11.375 16.055 -7.141 1.00 76.12 195 PRO A CA 1
ATOM 1415 C C . PRO A 1 195 ? 11.043 14.799 -7.965 1.00 76.12 195 PRO A C 1
ATOM 1417 O O . PRO A 1 195 ? 11.928 14.238 -8.618 1.00 76.12 195 PRO A O 1
ATOM 1420 N N . GLU A 1 196 ? 9.757 14.421 -8.020 1.00 79.00 196 GLU A N 1
ATOM 1421 C CA . GLU A 1 196 ? 9.286 13.359 -8.925 1.00 79.00 196 GLU A CA 1
ATOM 1422 C C . GLU A 1 196 ? 9.702 13.644 -10.381 1.00 79.00 196 GLU A C 1
ATOM 1424 O O . GLU A 1 196 ? 9.703 14.791 -10.838 1.00 79.00 196 GLU A O 1
ATOM 1429 N N . GLY A 1 197 ? 10.047 12.587 -11.119 1.00 74.75 197 GLY A N 1
ATOM 1430 C CA . GLY A 1 197 ? 10.465 12.661 -12.521 1.00 74.75 197 GLY A CA 1
ATOM 1431 C C . GLY A 1 197 ? 11.885 13.193 -12.751 1.00 74.75 197 GLY A C 1
ATOM 1432 O O . GLY A 1 197 ? 12.324 13.266 -13.896 1.00 74.75 197 GLY A O 1
ATOM 1433 N N . SER A 1 198 ? 12.625 13.550 -11.700 1.00 65.06 198 SER A N 1
ATOM 1434 C CA . SER A 1 198 ? 14.058 13.835 -11.822 1.00 65.06 198 SER A CA 1
ATOM 1435 C C . SER A 1 198 ? 14.874 12.542 -11.938 1.00 65.06 198 SER A C 1
ATOM 1437 O O . SER A 1 198 ? 14.416 11.481 -11.518 1.00 65.06 198 SER A O 1
ATOM 1439 N N . HIS A 1 199 ? 16.073 12.632 -12.526 1.00 75.25 199 HIS A N 1
ATOM 1440 C CA . HIS A 1 199 ? 16.955 11.484 -12.795 1.00 75.25 199 HIS A CA 1
ATOM 1441 C C . HIS A 1 199 ? 16.351 10.402 -13.718 1.00 75.25 199 HIS A C 1
ATOM 1443 O O . HIS A 1 199 ? 16.761 9.247 -13.655 1.00 75.25 199 HIS A O 1
ATOM 1449 N N . GLY A 1 200 ? 15.382 10.783 -14.563 1.00 60.22 200 GLY A N 1
ATOM 1450 C CA . GLY A 1 200 ? 14.862 9.967 -15.669 1.00 60.22 200 GLY A CA 1
ATOM 1451 C C . GLY A 1 200 ? 15.622 10.157 -16.974 1.00 60.22 200 GLY A C 1
ATOM 1452 O O . GLY A 1 200 ? 16.280 11.212 -17.131 1.00 60.22 200 GLY A O 1
#

Mean predicted aligned error: 9.11 Å

Nearest PDB structures (foldseek):
  5a7d-assembly1_R  TM=3.887E-01  e=5.419E-01  Drosophila melanogaster
  6ujr-assembly1_A  TM=2.145E-01  e=3.205E+00  Mus musculus

Solvent-accessible surface area (backbone atoms only — not comparable to full-atom values): 10980 Å² total; per-residue (Å²): 135,85,87,84,84,83,77,81,84,78,57,88,69,67,64,74,77,71,59,79,51,73,68,54,51,52,52,50,53,50,51,54,53,50,53,56,48,39,52,49,51,52,52,53,50,52,53,52,47,45,55,46,37,60,57,47,34,58,44,48,55,55,45,44,51,46,49,41,82,91,69,53,87,82,50,45,81,78,53,72,71,55,53,53,48,44,54,51,54,35,50,54,46,40,60,70,45,64,70,74,82,88,59,52,72,68,57,46,50,20,50,52,25,42,32,51,12,43,50,33,38,42,50,15,53,52,35,40,63,54,21,71,74,45,59,77,92,57,20,59,64,35,42,54,48,17,48,52,30,39,27,51,12,42,26,35,30,21,54,15,22,52,47,45,18,52,55,28,29,79,60,52,56,4,37,47,73,57,48,67,78,68,65,92,86,38,67,49,56,73,68,75,93,71,60,70,53,44,78,67

Radius of gyration: 26.63 Å; Cα contacts (8 Å, |Δi|>4): 219; chains: 1; bounding box: 92×34×76 Å

pLDDT: mean 85.19, std 16.39, range [34.06, 98.69]

Foldseek 3Di:
DDDDDDDDPPPPPVVVVPDDPPVRVVVVVVVVVQLVVQLVLLVVLLVLLQVLLVLVLVVQVLLCQQQPPPCDPPRDDDDPVVLVVSLVSLVVNLVSLVDDDDHDPLSNLLSVLLNQLSVLLSVLSVLLVVLVPDDPVRSVVSSVVSLLSNLVSQQSNQVSQVSSQVVCLVSLQHGRFSHHPHDPPSNHDGDDPDDGRPND